Protein AF-A0A1F2SM95-F1 (afdb_monomer_lite)

Structure (mmCIF, N/CA/C/O backbone):
data_AF-A0A1F2SM95-F1
#
_entry.id   AF-A0A1F2SM95-F1
#
loop_
_atom_s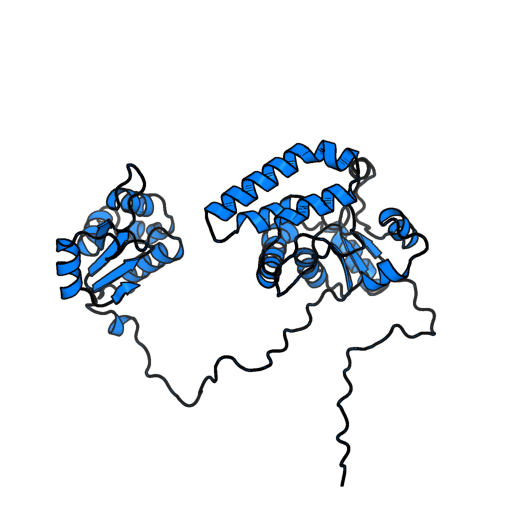ite.group_PDB
_atom_site.id
_atom_site.type_symbol
_atom_site.label_atom_id
_atom_site.label_alt_id
_atom_site.label_comp_id
_atom_site.label_asym_id
_atom_site.label_entity_id
_atom_site.label_seq_id
_atom_site.pdbx_PDB_ins_code
_atom_site.Cartn_x
_atom_site.Cartn_y
_atom_site.Cartn_z
_atom_site.occupancy
_atom_site.B_iso_or_equiv
_atom_site.auth_seq_id
_atom_site.auth_comp_id
_atom_site.auth_asym_id
_atom_site.auth_atom_id
_atom_site.pdbx_PDB_model_num
ATOM 1 N N . MET A 1 1 ? 35.601 -42.951 10.153 1.00 37.84 1 MET A N 1
ATOM 2 C CA . MET A 1 1 ? 35.165 -43.423 8.823 1.00 37.84 1 MET A CA 1
ATOM 3 C C . MET A 1 1 ? 34.212 -42.392 8.270 1.00 37.84 1 MET A C 1
ATOM 5 O O . MET A 1 1 ? 33.087 -42.266 8.729 1.00 37.84 1 MET A O 1
ATOM 9 N N . GLU A 1 2 ? 34.767 -41.581 7.388 1.00 32.62 2 GLU A N 1
ATOM 10 C CA . GLU A 1 2 ? 34.165 -40.444 6.708 1.00 32.62 2 GLU A CA 1
ATOM 11 C C . GLU A 1 2 ? 33.253 -40.989 5.600 1.00 32.62 2 GLU A C 1
ATOM 13 O O . GLU A 1 2 ? 33.729 -41.686 4.705 1.00 32.62 2 GLU A O 1
ATOM 18 N N . GLN A 1 3 ? 31.941 -40.760 5.688 1.00 31.42 3 GLN A N 1
ATOM 19 C CA . GLN A 1 3 ? 31.018 -41.059 4.593 1.00 31.42 3 GLN A CA 1
ATOM 20 C C . GLN A 1 3 ? 30.555 -39.748 3.969 1.00 31.42 3 GLN A C 1
ATOM 22 O O . GLN A 1 3 ? 29.788 -38.983 4.552 1.00 31.42 3 GLN A O 1
ATOM 27 N N . ALA A 1 4 ? 31.089 -39.508 2.774 1.00 35.31 4 ALA A N 1
ATOM 28 C CA . ALA A 1 4 ? 30.740 -38.434 1.867 1.00 35.31 4 ALA A CA 1
ATOM 29 C C . ALA A 1 4 ? 29.270 -38.564 1.433 1.00 35.31 4 ALA A C 1
ATOM 31 O O . ALA A 1 4 ? 28.905 -39.462 0.676 1.00 35.31 4 ALA A O 1
ATOM 32 N N . GLY A 1 5 ? 28.430 -37.654 1.926 1.00 30.34 5 GLY A N 1
ATOM 33 C CA . GLY A 1 5 ? 27.064 -37.449 1.456 1.00 30.34 5 GLY A CA 1
ATOM 34 C C . GLY A 1 5 ? 27.064 -36.461 0.295 1.00 30.34 5 GLY A C 1
ATOM 35 O O . GLY A 1 5 ? 27.399 -35.291 0.455 1.00 30.34 5 GLY A O 1
ATOM 36 N N . THR A 1 6 ? 26.706 -36.956 -0.881 1.00 34.00 6 THR A N 1
ATOM 37 C CA . THR A 1 6 ? 26.531 -36.220 -2.135 1.00 34.00 6 THR A CA 1
ATOM 38 C C . THR A 1 6 ? 25.534 -35.065 -1.984 1.00 34.00 6 THR A C 1
ATOM 40 O O . THR A 1 6 ? 24.349 -35.296 -1.744 1.00 34.00 6 THR A O 1
ATOM 43 N N . SER A 1 7 ? 25.997 -33.825 -2.166 1.00 30.14 7 SER A N 1
ATOM 44 C CA . SER A 1 7 ? 25.135 -32.644 -2.305 1.00 30.14 7 SER A CA 1
ATOM 45 C C . SER A 1 7 ? 24.200 -32.777 -3.518 1.00 30.14 7 SER A C 1
ATOM 47 O O . SER A 1 7 ? 24.682 -33.093 -4.609 1.00 30.14 7 SER A O 1
ATOM 49 N N . PRO A 1 8 ? 22.891 -32.491 -3.394 1.00 31.97 8 PRO A N 1
ATOM 50 C CA . PRO A 1 8 ? 21.993 -32.455 -4.541 1.00 31.97 8 PRO A CA 1
ATOM 51 C C . PRO A 1 8 ? 22.292 -31.223 -5.410 1.00 31.97 8 PRO A C 1
ATOM 53 O O . PRO A 1 8 ? 22.377 -30.097 -4.918 1.00 31.97 8 PRO A O 1
ATOM 56 N N . MET A 1 9 ? 22.474 -31.452 -6.713 1.00 29.16 9 MET A N 1
ATOM 57 C CA . MET A 1 9 ? 22.719 -30.411 -7.711 1.00 29.16 9 MET A CA 1
ATOM 58 C C . MET A 1 9 ? 21.567 -29.401 -7.762 1.00 29.16 9 MET A C 1
ATOM 60 O O . MET A 1 9 ? 20.408 -29.760 -7.945 1.00 29.16 9 MET A O 1
ATOM 64 N N . ASN A 1 10 ? 21.917 -28.125 -7.624 1.00 28.36 10 ASN A N 1
ATOM 65 C CA . ASN A 1 10 ? 21.024 -26.979 -7.725 1.00 28.36 10 ASN A CA 1
ATOM 66 C C . ASN A 1 10 ? 20.768 -26.651 -9.216 1.00 28.36 10 ASN A C 1
ATOM 68 O O . ASN A 1 10 ? 21.720 -26.268 -9.899 1.00 28.36 10 ASN A O 1
ATOM 72 N N . PRO A 1 11 ? 19.538 -26.759 -9.758 1.00 31.23 11 PRO A N 1
ATOM 73 C CA . PRO A 1 11 ? 19.280 -26.558 -11.190 1.00 31.23 11 PRO A CA 1
ATOM 74 C C . PRO A 1 11 ? 19.208 -25.080 -11.633 1.00 31.23 11 PRO A C 1
ATOM 76 O O . PRO A 1 11 ? 18.745 -24.794 -12.731 1.00 31.23 11 PRO A O 1
ATOM 79 N N . LEU A 1 12 ? 19.667 -24.121 -10.818 1.00 34.28 12 LEU A N 1
ATOM 80 C CA . LEU A 1 12 ? 19.549 -22.677 -11.099 1.00 34.28 12 LEU A CA 1
ATOM 81 C C . LEU A 1 12 ? 20.852 -21.974 -11.506 1.00 34.28 12 LEU A C 1
ATOM 83 O O . LEU A 1 12 ? 20.843 -20.769 -11.744 1.00 34.28 12 LEU A O 1
ATOM 87 N N . ASN A 1 13 ? 21.950 -22.710 -11.668 1.00 31.45 13 ASN A N 1
ATOM 88 C CA . ASN A 1 13 ? 23.170 -22.184 -12.273 1.00 31.45 13 ASN A CA 1
ATOM 89 C C . ASN A 1 13 ? 23.317 -22.735 -13.691 1.00 31.45 13 ASN A C 1
ATOM 91 O O . ASN A 1 13 ? 24.118 -23.632 -13.933 1.00 31.45 13 ASN A O 1
ATOM 95 N N . HIS A 1 14 ? 22.570 -22.171 -14.640 1.00 32.56 14 HIS A N 1
ATOM 96 C CA . HIS A 1 14 ? 23.070 -22.117 -16.009 1.00 32.56 14 HIS A CA 1
ATOM 97 C C . HIS A 1 14 ? 23.948 -20.863 -16.117 1.00 32.56 14 HIS A C 1
ATOM 99 O O . HIS A 1 14 ? 23.414 -19.763 -16.282 1.00 32.56 14 HIS A O 1
ATOM 105 N N . PRO A 1 15 ? 25.287 -20.970 -15.998 1.00 31.73 15 PRO A N 1
ATOM 106 C CA . PRO A 1 15 ? 26.145 -19.915 -16.509 1.00 31.73 15 PRO A CA 1
ATOM 107 C C . PRO A 1 15 ? 25.852 -19.779 -18.005 1.00 31.73 15 PRO A C 1
ATOM 109 O O . PRO A 1 15 ? 25.571 -20.776 -18.678 1.00 31.73 15 PRO A O 1
ATOM 112 N N . LEU A 1 16 ? 25.899 -18.553 -18.532 1.00 41.09 16 LEU A N 1
ATOM 113 C CA . LEU A 1 16 ? 25.955 -18.347 -19.979 1.00 41.09 16 LEU A CA 1
ATOM 114 C C . LEU A 1 16 ? 27.069 -19.238 -20.505 1.00 41.09 16 LEU A C 1
ATOM 116 O O . LEU A 1 16 ? 28.228 -19.046 -20.142 1.00 41.09 16 LEU A O 1
ATOM 120 N N . ALA A 1 17 ? 26.693 -20.256 -21.277 1.00 29.89 17 ALA A N 1
ATOM 121 C CA . ALA A 1 17 ? 27.640 -21.199 -21.832 1.00 29.89 17 ALA A CA 1
ATOM 122 C C . ALA A 1 17 ? 28.734 -20.405 -22.566 1.00 29.89 17 ALA A C 1
ATOM 124 O O . ALA A 1 17 ? 28.414 -19.647 -23.490 1.00 29.89 17 ALA A O 1
ATOM 125 N N . PRO A 1 18 ? 30.015 -20.541 -22.182 1.00 39.00 18 PRO A N 1
ATOM 126 C CA . PRO A 1 18 ? 31.101 -19.971 -22.946 1.00 39.00 18 PRO A CA 1
ATOM 127 C C . PRO A 1 18 ? 31.374 -20.955 -24.080 1.00 39.00 18 PRO A C 1
ATOM 129 O O . PRO A 1 18 ? 32.199 -21.847 -23.933 1.00 39.00 18 PRO A O 1
ATOM 132 N N . ASN A 1 19 ? 30.580 -20.856 -25.148 1.00 38.06 19 ASN A N 1
ATOM 133 C CA . ASN A 1 19 ? 30.828 -21.325 -26.518 1.00 38.06 19 ASN A CA 1
ATOM 134 C C . ASN A 1 19 ? 29.530 -21.808 -27.167 1.00 38.06 19 ASN A C 1
ATOM 136 O O . ASN A 1 19 ? 28.927 -22.801 -26.775 1.00 38.06 19 ASN A O 1
ATOM 140 N N . GLY A 1 20 ? 29.141 -21.085 -28.209 1.00 32.12 20 GLY A N 1
ATOM 141 C CA . GLY A 1 20 ? 27.916 -21.270 -28.972 1.00 32.12 20 GLY A CA 1
ATOM 142 C C . GLY A 1 20 ? 27.354 -19.886 -29.238 1.00 32.12 20 GLY A C 1
ATOM 143 O O . GLY A 1 20 ? 27.059 -19.163 -28.294 1.00 32.12 20 GLY A O 1
ATOM 144 N N . LYS A 1 21 ? 27.298 -19.468 -30.505 1.00 39.03 21 LYS A N 1
ATOM 145 C CA . LYS A 1 21 ? 26.821 -18.145 -30.937 1.00 39.03 21 LYS A CA 1
ATOM 146 C C . LYS A 1 21 ? 25.349 -17.952 -30.539 1.00 39.03 21 LYS A C 1
ATOM 148 O O . LYS A 1 21 ? 24.456 -18.106 -31.364 1.00 39.03 21 LYS A O 1
ATOM 153 N N . ALA A 1 22 ? 25.089 -17.644 -29.274 1.00 50.88 22 ALA A N 1
ATOM 154 C CA . ALA A 1 22 ? 23.804 -17.156 -28.822 1.00 50.88 22 ALA A CA 1
ATOM 155 C C . ALA A 1 22 ? 23.638 -15.756 -29.412 1.00 50.88 22 ALA A C 1
ATOM 157 O O . ALA A 1 22 ? 24.497 -14.891 -29.218 1.00 50.88 22 ALA A O 1
ATOM 158 N N . ASN A 1 23 ? 22.566 -15.546 -30.176 1.00 57.84 23 ASN A N 1
ATOM 159 C CA . ASN A 1 23 ? 22.230 -14.213 -30.656 1.00 57.84 23 ASN A CA 1
ATOM 160 C C . ASN A 1 23 ? 22.198 -13.242 -29.463 1.00 57.84 23 ASN A C 1
ATOM 162 O O . ASN A 1 23 ? 21.702 -13.612 -28.392 1.00 57.84 23 ASN A O 1
ATOM 166 N N . PRO A 1 24 ? 22.737 -12.021 -29.619 1.00 68.38 24 PRO A N 1
ATOM 167 C CA . PRO A 1 24 ? 22.737 -11.046 -28.542 1.00 68.38 24 PRO A CA 1
ATOM 168 C C . PRO A 1 24 ? 21.297 -10.815 -28.056 1.00 68.38 24 PRO A C 1
ATOM 170 O O . PRO A 1 24 ? 20.375 -10.781 -28.879 1.00 68.38 24 PRO A O 1
ATOM 173 N N . PRO A 1 25 ? 21.080 -10.674 -26.736 1.00 80.44 25 PRO A N 1
ATOM 174 C CA . PRO A 1 25 ? 19.743 -10.506 -26.190 1.00 80.44 25 PRO A CA 1
ATOM 175 C C . PRO A 1 25 ? 19.071 -9.270 -26.792 1.00 80.44 25 PRO A C 1
ATOM 177 O O . PRO A 1 25 ? 19.675 -8.201 -26.905 1.00 80.44 25 PRO A O 1
ATOM 180 N N . VAL A 1 26 ? 17.801 -9.416 -27.165 1.00 90.75 26 VAL A N 1
ATOM 181 C CA . VAL A 1 26 ? 16.997 -8.303 -27.670 1.00 90.75 26 VAL A CA 1
ATOM 182 C C . VAL A 1 26 ? 16.454 -7.522 -26.485 1.00 90.75 26 VAL A C 1
ATOM 184 O O . VAL A 1 26 ? 15.756 -8.068 -25.630 1.00 90.75 26 VAL A O 1
ATOM 187 N N . PHE A 1 27 ? 16.766 -6.232 -26.441 1.00 93.06 27 PHE A N 1
ATOM 188 C CA . PHE A 1 27 ? 16.294 -5.331 -25.400 1.00 93.06 27 PHE A CA 1
ATOM 189 C C . PHE A 1 27 ? 15.002 -4.647 -25.832 1.00 93.06 27 PHE A C 1
ATOM 191 O O . PHE A 1 27 ? 14.907 -4.151 -26.957 1.00 93.06 27 PHE A O 1
ATOM 198 N N . TRP A 1 28 ? 14.031 -4.563 -24.925 1.00 94.44 28 TRP A N 1
ATOM 199 C CA . TRP A 1 28 ? 12.754 -3.896 -25.162 1.00 94.44 28 TRP A CA 1
ATOM 200 C C . TRP A 1 28 ? 12.519 -2.799 -24.127 1.00 94.44 28 TRP A C 1
ATOM 202 O O . TRP A 1 28 ? 12.348 -3.073 -22.939 1.00 94.44 28 TRP A O 1
ATOM 212 N N . ARG A 1 29 ? 12.501 -1.534 -24.559 1.00 92.88 29 ARG A N 1
ATOM 213 C CA . ARG A 1 29 ? 12.273 -0.399 -23.660 1.00 92.88 29 ARG A CA 1
ATOM 214 C C . ARG A 1 29 ? 10.787 -0.264 -23.329 1.00 92.88 29 ARG A C 1
ATOM 216 O O . ARG A 1 29 ? 9.964 -0.058 -24.220 1.00 92.88 29 ARG A O 1
ATOM 223 N N . VAL A 1 30 ? 10.454 -0.302 -22.039 1.00 92.38 30 VAL A N 1
ATOM 224 C CA . VAL A 1 30 ? 9.072 -0.166 -21.544 1.00 92.38 30 VAL A CA 1
ATOM 225 C C . VAL A 1 30 ? 8.490 1.203 -21.898 1.00 92.38 30 VAL A C 1
ATOM 227 O O . VAL A 1 30 ? 7.347 1.304 -22.355 1.00 92.38 30 VAL A O 1
ATOM 230 N N 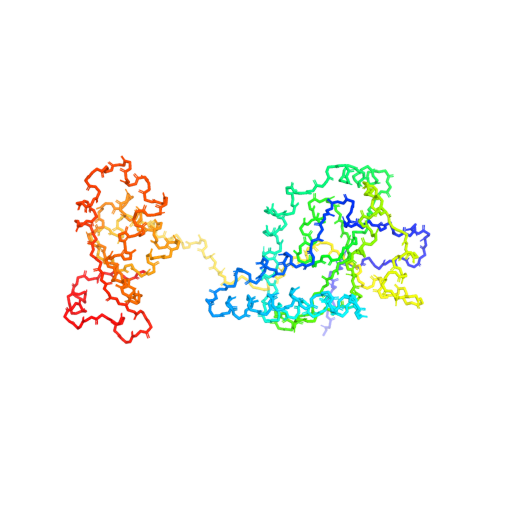. GLU A 1 31 ? 9.258 2.280 -21.711 1.00 90.12 31 GLU A N 1
ATOM 231 C CA . GLU A 1 31 ? 8.725 3.628 -21.892 1.00 90.12 31 GLU A CA 1
ATOM 232 C C . GLU A 1 31 ? 8.578 4.002 -23.360 1.00 90.12 31 GLU A C 1
ATOM 234 O O . GLU A 1 31 ? 9.533 3.981 -24.134 1.00 90.12 31 GLU A O 1
ATOM 239 N N . GLY A 1 32 ? 7.384 4.456 -23.730 1.00 84.19 32 GLY A N 1
ATOM 240 C CA . GLY A 1 32 ? 7.035 4.872 -25.085 1.00 84.19 32 GLY A CA 1
ATOM 241 C C . GLY A 1 32 ? 6.430 3.757 -25.937 1.00 84.19 32 GLY A C 1
ATOM 242 O O . GLY A 1 32 ? 5.550 4.079 -26.738 1.00 84.19 32 GLY A O 1
ATOM 243 N N . SER A 1 33 ? 6.819 2.498 -25.704 1.00 89.81 33 SER A N 1
ATOM 244 C CA . SER A 1 33 ? 6.210 1.311 -26.325 1.00 89.81 33 SER A CA 1
ATOM 245 C C . SER A 1 33 ? 5.044 0.791 -25.481 1.00 89.81 33 SER A C 1
ATOM 247 O O . SER A 1 33 ? 3.891 0.968 -25.875 1.00 89.81 33 SER A O 1
ATOM 249 N N . LEU A 1 34 ? 5.323 0.256 -24.288 1.00 89.75 34 LEU A N 1
ATOM 250 C CA . LEU A 1 34 ? 4.334 -0.410 -23.432 1.00 89.75 34 LEU A CA 1
ATOM 251 C C . LEU A 1 34 ? 3.602 0.574 -22.513 1.00 89.75 34 LEU A C 1
ATOM 253 O O . LEU A 1 34 ? 2.380 0.516 -22.379 1.00 89.75 34 LEU A O 1
ATOM 257 N N . LEU A 1 35 ? 4.339 1.509 -21.904 1.00 89.25 35 LEU A N 1
ATOM 258 C CA . LEU A 1 35 ? 3.811 2.443 -20.903 1.00 89.25 35 LEU A CA 1
ATOM 259 C C . LEU A 1 35 ? 4.395 3.852 -21.029 1.00 89.25 35 LEU A C 1
ATOM 261 O O . LEU A 1 35 ? 5.424 4.093 -21.659 1.00 89.25 35 LEU A O 1
ATOM 265 N N . HIS A 1 36 ? 3.732 4.804 -20.369 1.00 83.75 36 HIS A N 1
ATOM 266 C CA . HIS A 1 36 ? 4.264 6.143 -20.103 1.00 83.75 36 HIS A CA 1
ATOM 267 C C . HIS A 1 36 ? 4.503 6.303 -18.612 1.00 83.75 36 HIS A C 1
ATOM 269 O O . HIS A 1 36 ? 3.596 6.646 -17.853 1.00 83.75 36 HIS A O 1
ATOM 275 N N . LEU A 1 37 ? 5.737 6.036 -18.189 1.00 80.81 37 LEU A N 1
ATOM 276 C CA . LEU A 1 37 ? 6.108 6.128 -16.786 1.00 80.81 37 LEU A CA 1
ATOM 277 C C . LEU A 1 37 ? 6.450 7.569 -16.409 1.00 80.81 37 LEU A C 1
ATOM 279 O O . LEU A 1 37 ? 7.260 8.241 -17.052 1.00 80.81 37 LEU A O 1
ATOM 283 N N . SER A 1 38 ? 5.848 8.033 -15.318 1.00 76.62 38 SER A N 1
ATOM 284 C CA . SER A 1 38 ? 6.303 9.229 -14.613 1.00 76.62 38 SER A CA 1
ATOM 285 C C . SER A 1 38 ? 7.342 8.821 -13.578 1.00 76.62 38 SER A C 1
ATOM 287 O O . SER A 1 38 ? 7.112 7.872 -12.839 1.00 76.62 38 SER A O 1
ATOM 289 N N . ALA A 1 39 ? 8.444 9.566 -13.479 1.00 70.50 39 ALA A N 1
ATOM 290 C CA . ALA A 1 39 ? 9.449 9.339 -12.440 1.00 70.50 39 ALA A CA 1
ATOM 291 C C . ALA A 1 39 ? 8.892 9.576 -11.021 1.00 70.50 39 ALA A C 1
ATOM 293 O O . ALA A 1 39 ? 9.329 8.937 -10.077 1.00 70.50 39 ALA A O 1
ATOM 294 N N . VAL A 1 40 ? 7.911 10.477 -10.868 1.00 72.25 40 VAL A N 1
ATOM 295 C CA . VAL A 1 40 ? 7.420 10.925 -9.551 1.00 72.25 40 VAL A CA 1
ATOM 296 C C . VAL A 1 40 ? 6.216 10.120 -9.070 1.00 72.25 40 VAL A C 1
ATOM 298 O O . VAL A 1 40 ? 6.085 9.891 -7.877 1.00 72.25 40 VAL A O 1
ATOM 301 N N . ARG A 1 41 ? 5.331 9.671 -9.971 1.00 79.44 41 ARG A N 1
ATOM 302 C CA . ARG A 1 41 ? 4.061 9.032 -9.568 1.00 79.44 41 ARG A CA 1
ATOM 303 C C . ARG A 1 41 ? 4.237 7.739 -8.752 1.00 79.44 41 ARG A C 1
ATOM 305 O O . ARG A 1 41 ? 3.557 7.639 -7.738 1.00 79.44 41 ARG A O 1
ATOM 312 N N . PRO A 1 42 ? 5.130 6.797 -9.115 1.00 78.62 42 PRO A N 1
ATOM 313 C CA . PRO A 1 42 ? 5.362 5.605 -8.297 1.00 78.62 42 PRO A CA 1
ATOM 314 C C . PRO A 1 42 ? 5.906 5.964 -6.907 1.00 78.62 42 PRO A C 1
ATOM 316 O O . PRO A 1 42 ? 5.437 5.454 -5.898 1.00 78.62 42 PRO A O 1
ATOM 319 N N . ILE A 1 43 ? 6.830 6.927 -6.837 1.00 78.62 43 ILE A N 1
ATOM 320 C CA . ILE A 1 43 ? 7.425 7.401 -5.577 1.00 78.62 43 ILE A CA 1
ATOM 321 C C . ILE A 1 43 ? 6.382 8.101 -4.699 1.00 78.62 43 ILE A C 1
ATOM 323 O O . ILE A 1 43 ? 6.331 7.889 -3.487 1.00 78.62 43 ILE A O 1
ATOM 327 N N . ALA A 1 44 ? 5.506 8.900 -5.310 1.00 73.81 44 ALA A N 1
ATOM 328 C CA . ALA A 1 44 ? 4.364 9.498 -4.633 1.00 73.81 44 ALA A CA 1
ATOM 329 C C . ALA A 1 44 ? 3.440 8.420 -4.069 1.00 73.81 44 ALA A C 1
ATOM 331 O O . ALA A 1 44 ? 3.070 8.502 -2.908 1.00 73.81 44 ALA A O 1
ATOM 332 N N . PHE A 1 45 ? 3.122 7.386 -4.847 1.00 79.19 45 PHE A N 1
ATOM 333 C CA . PHE A 1 45 ? 2.280 6.283 -4.390 1.00 79.19 45 PHE A CA 1
ATOM 334 C C . PHE A 1 45 ? 2.895 5.554 -3.185 1.00 79.19 45 PHE A C 1
ATOM 336 O O . PHE A 1 45 ? 2.228 5.360 -2.169 1.00 79.19 45 PHE A O 1
ATOM 343 N N . PHE A 1 46 ? 4.196 5.256 -3.239 1.00 78.81 46 PHE A N 1
ATOM 344 C CA . PHE A 1 46 ? 4.911 4.612 -2.134 1.00 78.81 46 PHE A CA 1
ATOM 345 C C . PHE A 1 46 ? 4.949 5.453 -0.859 1.00 78.81 46 PHE A C 1
ATOM 347 O O . PHE A 1 46 ? 4.823 4.926 0.245 1.00 78.81 46 PHE A O 1
ATOM 354 N N . THR A 1 47 ? 5.093 6.769 -0.994 1.00 71.25 47 THR A N 1
ATOM 355 C CA . THR A 1 47 ? 5.152 7.681 0.157 1.00 71.25 47 THR A CA 1
ATOM 356 C C . THR A 1 47 ? 3.769 8.076 0.685 1.00 71.25 47 THR A C 1
ATOM 358 O O . THR A 1 47 ? 3.623 8.318 1.883 1.00 71.25 47 THR A O 1
ATOM 361 N N . TRP A 1 48 ? 2.737 8.092 -0.165 1.00 65.38 48 TRP A N 1
ATOM 362 C CA . TRP A 1 48 ? 1.357 8.431 0.201 1.00 65.38 48 TRP A CA 1
ATOM 363 C C . TRP A 1 48 ? 0.743 7.421 1.167 1.00 65.38 48 TRP A C 1
ATOM 365 O O . TRP A 1 48 ? 0.028 7.801 2.096 1.00 65.38 48 TRP A O 1
ATOM 375 N N . ASN A 1 49 ? 1.087 6.149 0.983 1.00 58.12 49 ASN A N 1
ATOM 376 C CA . ASN A 1 49 ? 0.568 5.045 1.775 1.00 58.12 49 ASN A CA 1
ATOM 377 C C . ASN A 1 49 ? 1.353 4.799 3.074 1.00 58.12 49 ASN A C 1
ATOM 379 O O . ASN A 1 49 ? 1.213 3.722 3.638 1.00 58.12 49 ASN A O 1
ATOM 383 N N . ALA A 1 50 ? 2.177 5.741 3.568 1.00 57.62 50 ALA A N 1
ATOM 384 C CA . ALA A 1 50 ? 2.935 5.593 4.824 1.00 57.62 50 ALA A CA 1
ATOM 385 C C . ALA A 1 50 ? 2.020 5.455 6.070 1.00 57.62 50 ALA A C 1
ATOM 387 O O . ALA A 1 50 ? 0.961 6.076 6.149 1.00 57.62 50 ALA A O 1
ATOM 388 N N . GLN A 1 51 ? 2.422 4.618 7.041 1.00 52.00 51 GLN A N 1
ATOM 389 C CA . GLN A 1 51 ? 1.559 4.170 8.157 1.00 52.00 51 GLN A CA 1
ATOM 390 C C . GLN A 1 51 ? 1.252 5.291 9.168 1.00 52.00 51 GLN A C 1
ATOM 392 O O . GLN A 1 51 ? 0.126 5.389 9.654 1.00 52.00 51 GLN A O 1
ATOM 397 N N . SER A 1 52 ? 2.205 6.185 9.453 1.00 54.41 52 SER A N 1
ATOM 398 C CA . SER A 1 52 ? 2.013 7.257 10.440 1.00 54.41 52 SER A CA 1
ATOM 399 C C . SER A 1 52 ? 1.659 8.607 9.791 1.00 54.41 52 SER A C 1
ATOM 401 O O . SER A 1 52 ? 2.022 8.906 8.653 1.00 54.41 52 SER A O 1
ATOM 403 N N . PHE A 1 53 ? 0.868 9.434 10.486 1.00 43.47 53 PHE A N 1
ATOM 404 C CA . PHE A 1 53 ? 0.427 10.746 9.981 1.00 43.47 53 PHE A CA 1
ATOM 405 C C . PHE A 1 53 ? 1.592 11.741 9.834 1.00 43.47 53 PHE A C 1
ATOM 407 O O . PHE A 1 53 ? 1.684 12.423 8.816 1.00 43.47 53 PHE A O 1
ATOM 414 N N . SER A 1 54 ? 2.510 11.793 10.803 1.00 47.28 54 SER A N 1
ATOM 415 C CA . SER A 1 54 ? 3.687 12.677 10.781 1.00 47.28 54 SER A CA 1
ATOM 416 C C . SER A 1 54 ? 4.672 12.311 9.668 1.00 47.28 54 SER A C 1
ATOM 418 O O . SER A 1 54 ? 5.139 13.187 8.943 1.00 47.28 54 SER A O 1
ATOM 420 N N . GLU A 1 55 ? 4.927 11.019 9.462 1.00 59.34 55 GLU A N 1
ATOM 421 C CA . GLU A 1 55 ? 5.784 10.524 8.380 1.00 59.34 55 GLU A CA 1
ATOM 422 C C . GLU A 1 55 ? 5.174 10.803 7.001 1.00 59.34 55 GLU A C 1
ATOM 424 O O . GLU A 1 55 ? 5.897 11.176 6.077 1.00 59.34 55 GLU A O 1
ATOM 429 N N . ARG A 1 56 ? 3.838 10.723 6.866 1.00 59.28 56 ARG A N 1
ATOM 430 C CA . ARG A 1 56 ? 3.130 11.152 5.648 1.00 59.28 56 ARG A CA 1
ATOM 431 C C . ARG A 1 56 ? 3.357 12.632 5.356 1.00 59.28 56 ARG A C 1
ATOM 433 O O . ARG A 1 56 ? 3.663 12.966 4.217 1.00 59.28 56 ARG A O 1
ATOM 440 N N . TRP A 1 57 ? 3.243 13.520 6.342 1.00 48.94 57 TRP A N 1
ATOM 441 C CA . TRP A 1 57 ? 3.468 14.958 6.133 1.00 48.94 57 TRP A CA 1
ATOM 442 C C . TRP A 1 57 ? 4.929 15.305 5.838 1.00 48.94 57 TRP A C 1
ATOM 444 O O . TRP A 1 57 ? 5.184 16.067 4.907 1.00 48.94 57 TRP A O 1
ATOM 454 N N . ALA A 1 58 ? 5.885 14.694 6.543 1.00 62.28 58 ALA A N 1
ATOM 455 C CA . ALA A 1 58 ? 7.310 14.891 6.280 1.00 62.28 58 ALA A CA 1
ATOM 456 C C . ALA A 1 58 ? 7.699 14.433 4.862 1.00 62.28 58 ALA A C 1
ATOM 458 O O . ALA A 1 58 ? 8.346 15.175 4.121 1.00 62.28 58 ALA A O 1
ATOM 459 N N . ARG A 1 59 ? 7.239 13.244 4.443 1.00 65.69 59 ARG A N 1
ATOM 460 C CA . ARG A 1 59 ? 7.505 12.711 3.096 1.00 65.69 59 ARG A CA 1
ATOM 461 C C . ARG A 1 59 ? 6.736 13.449 1.994 1.00 65.69 59 ARG A C 1
ATOM 463 O O . ARG A 1 59 ? 7.238 13.576 0.882 1.00 65.69 59 ARG A O 1
ATOM 470 N N . ARG A 1 60 ? 5.547 13.989 2.289 1.00 64.31 60 ARG A N 1
ATOM 471 C CA . ARG A 1 60 ? 4.812 14.890 1.378 1.00 64.31 60 ARG A CA 1
ATOM 472 C C . ARG A 1 60 ? 5.558 16.202 1.163 1.00 64.31 60 ARG A C 1
ATOM 474 O O . ARG A 1 60 ? 5.683 16.637 0.021 1.00 64.31 60 ARG A O 1
ATOM 481 N N . GLY A 1 61 ? 6.068 16.805 2.238 1.00 57.78 61 GLY A N 1
ATOM 482 C CA . GLY A 1 61 ? 6.859 18.032 2.171 1.00 57.78 61 GLY A CA 1
ATOM 483 C C . GLY A 1 61 ? 8.124 17.849 1.334 1.00 57.78 61 GLY A C 1
ATOM 484 O O . GLY A 1 61 ? 8.372 18.631 0.416 1.00 57.78 61 GLY A O 1
ATOM 485 N N . SER A 1 62 ? 8.877 16.769 1.575 1.00 65.62 62 SER A N 1
ATOM 486 C CA . SER A 1 62 ? 10.094 16.483 0.809 1.00 65.62 62 SER A CA 1
ATOM 487 C C . SER A 1 62 ? 9.808 16.206 -0.670 1.00 65.62 62 SER A C 1
ATOM 489 O O . SER A 1 62 ? 10.490 16.752 -1.535 1.00 65.62 62 SER A O 1
ATOM 491 N N . LEU A 1 63 ? 8.768 15.429 -0.996 1.00 64.88 63 LEU A N 1
ATOM 492 C CA . LEU A 1 63 ? 8.416 15.137 -2.387 1.00 64.88 63 LEU A CA 1
ATOM 493 C C . LEU A 1 63 ? 7.880 16.370 -3.133 1.00 64.88 63 LEU A C 1
ATOM 495 O O . LEU A 1 63 ? 8.182 16.555 -4.317 1.00 64.88 63 LEU A O 1
ATOM 499 N N . GLY A 1 64 ? 7.115 17.225 -2.448 1.00 60.69 64 GLY A N 1
ATOM 500 C CA . GLY A 1 64 ? 6.663 18.512 -2.976 1.00 60.69 64 GLY A CA 1
ATOM 501 C C . GLY A 1 64 ? 7.841 19.418 -3.331 1.00 60.69 64 GLY A C 1
ATOM 502 O O . GLY A 1 64 ? 7.932 19.894 -4.464 1.00 60.69 64 GLY A O 1
ATOM 503 N N . LEU A 1 65 ? 8.803 19.559 -2.414 1.00 65.31 65 LEU A N 1
ATOM 504 C CA . LEU A 1 65 ? 10.031 20.326 -2.636 1.00 65.31 65 LEU A CA 1
ATOM 505 C C . LEU A 1 65 ? 10.856 19.772 -3.809 1.00 65.31 65 LEU A C 1
ATOM 507 O O . LEU A 1 65 ? 11.266 20.520 -4.695 1.00 65.31 65 LEU A O 1
ATOM 511 N N . LEU A 1 66 ? 11.052 18.452 -3.867 1.00 70.88 66 LEU A N 1
ATOM 512 C CA . LEU A 1 66 ? 11.795 17.804 -4.953 1.00 70.88 66 LEU A CA 1
ATOM 513 C C . LEU A 1 66 ? 11.112 17.952 -6.317 1.00 70.88 66 LEU A C 1
ATOM 515 O O . LEU A 1 66 ? 11.788 18.046 -7.342 1.00 70.88 66 LEU A O 1
ATOM 519 N N . THR A 1 67 ? 9.780 18.000 -6.345 1.00 67.19 67 THR A N 1
ATOM 520 C CA . THR A 1 67 ? 9.023 18.244 -7.579 1.00 67.19 67 THR A CA 1
ATOM 521 C C . THR A 1 67 ? 9.229 19.673 -8.081 1.00 67.19 67 THR A C 1
ATOM 523 O O . THR A 1 67 ? 9.409 19.862 -9.285 1.00 67.19 67 THR A O 1
ATOM 526 N N . LEU A 1 68 ? 9.274 20.657 -7.176 1.00 70.88 68 LEU A N 1
ATOM 527 C CA . LEU A 1 68 ? 9.541 22.062 -7.505 1.00 70.88 68 LEU A CA 1
ATOM 528 C C . LEU A 1 68 ? 10.977 22.283 -7.999 1.00 70.88 68 LEU A C 1
ATOM 530 O O . LEU A 1 68 ? 11.183 22.961 -9.000 1.00 70.88 68 LEU A O 1
ATOM 534 N N . LEU A 1 69 ? 11.968 21.656 -7.356 1.00 74.81 69 LEU A N 1
ATOM 5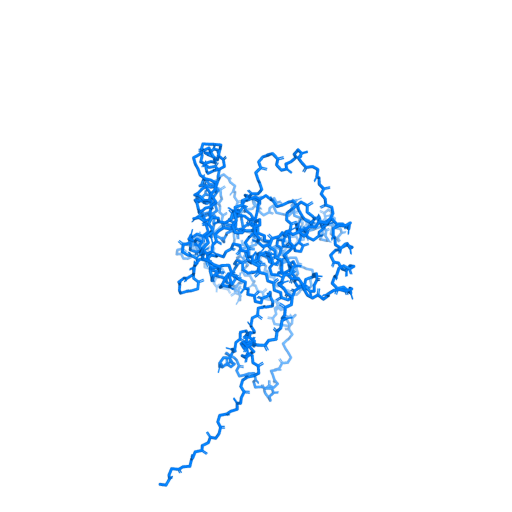35 C CA . LEU A 1 69 ? 13.386 21.778 -7.728 1.00 74.81 69 LEU A CA 1
ATOM 536 C C . LEU A 1 69 ? 13.764 20.985 -8.989 1.00 74.81 69 LEU A C 1
ATOM 538 O O . LEU A 1 69 ? 14.877 21.099 -9.507 1.00 74.81 69 LEU A O 1
ATOM 542 N N . ARG A 1 70 ? 12.845 20.174 -9.516 1.00 72.81 70 ARG A N 1
ATOM 543 C CA . ARG A 1 70 ? 13.100 19.266 -10.634 1.00 72.81 70 ARG A CA 1
ATOM 544 C C . ARG A 1 70 ? 13.664 19.939 -11.893 1.00 72.81 70 ARG A C 1
ATOM 546 O O . ARG A 1 70 ? 14.601 19.360 -12.443 1.00 72.81 70 ARG A O 1
ATOM 553 N N . PRO A 1 71 ? 13.150 21.086 -12.388 1.00 71.50 71 PRO A N 1
ATOM 554 C CA . PRO A 1 71 ? 13.680 21.712 -13.601 1.00 71.50 71 PRO A CA 1
ATOM 555 C C . PRO A 1 71 ? 15.167 22.051 -13.458 1.00 71.50 71 PRO A C 1
ATOM 557 O O . PRO A 1 71 ? 15.945 21.802 -14.374 1.00 71.50 71 PRO A O 1
ATOM 560 N N . PHE A 1 72 ? 15.567 22.510 -12.270 1.00 73.44 72 PHE A N 1
ATOM 561 C CA . PHE A 1 72 ? 16.947 22.845 -11.937 1.00 73.44 72 PHE A CA 1
ATOM 562 C C . PHE A 1 72 ? 17.840 21.597 -11.808 1.00 73.44 72 PHE A C 1
ATOM 564 O O . PHE A 1 72 ? 18.918 21.531 -12.398 1.00 73.44 72 PHE A O 1
ATOM 571 N N . LEU A 1 73 ? 17.365 20.552 -11.117 1.00 73.81 73 LEU A N 1
ATOM 572 C CA . LEU A 1 73 ? 18.104 19.287 -10.969 1.00 73.81 73 LEU A CA 1
ATOM 573 C C . LEU A 1 73 ? 18.283 18.543 -12.305 1.00 73.81 73 LEU A C 1
ATOM 575 O O . LEU A 1 73 ? 19.309 17.913 -12.551 1.00 73.81 73 LEU A O 1
ATOM 579 N N . TYR A 1 74 ? 17.282 18.599 -13.187 1.00 69.31 74 TYR A N 1
ATOM 580 C CA . TYR A 1 74 ? 17.349 17.966 -14.507 1.00 69.31 74 TYR A CA 1
ATOM 581 C C . TYR A 1 74 ? 18.207 18.753 -15.503 1.00 69.31 74 TYR A C 1
ATOM 583 O O . TYR A 1 74 ? 18.683 18.146 -16.465 1.00 69.31 74 TYR A O 1
ATOM 591 N N . ALA A 1 75 ? 18.394 20.060 -15.289 1.00 66.12 75 ALA A N 1
ATOM 592 C CA . ALA A 1 75 ? 19.300 20.889 -16.081 1.00 66.12 75 ALA A CA 1
ATOM 593 C C . ALA A 1 75 ? 20.777 20.570 -15.795 1.00 66.12 75 ALA A C 1
ATOM 595 O O . ALA A 1 75 ? 21.604 20.685 -16.692 1.00 66.12 75 ALA A O 1
ATOM 596 N N . THR A 1 76 ? 21.099 20.117 -14.579 1.00 68.81 76 THR A N 1
ATOM 597 C CA . THR A 1 76 ? 22.459 19.728 -14.178 1.00 68.81 76 THR A CA 1
ATOM 598 C C . THR A 1 76 ? 22.788 18.285 -14.563 1.00 68.81 76 THR A C 1
ATOM 600 O O . THR A 1 76 ? 23.721 18.060 -15.329 1.00 68.81 76 THR A O 1
ATOM 603 N N . ASN A 1 77 ? 22.038 17.285 -14.072 1.00 74.56 77 ASN A N 1
ATOM 604 C CA . ASN A 1 77 ? 22.250 15.877 -14.442 1.00 74.56 77 ASN A CA 1
ATOM 605 C C . ASN A 1 77 ? 21.009 15.006 -14.146 1.00 74.56 77 ASN A C 1
ATOM 607 O O . ASN A 1 77 ? 20.560 14.879 -13.006 1.00 74.56 77 ASN A O 1
ATOM 611 N N . ARG A 1 78 ? 20.467 14.331 -15.170 1.00 73.38 78 ARG A N 1
ATOM 612 C CA . ARG A 1 78 ? 19.238 13.515 -15.056 1.00 73.38 78 ARG A CA 1
ATOM 613 C C . ARG A 1 78 ? 19.395 12.273 -14.177 1.00 73.38 78 ARG A C 1
ATOM 615 O O . ARG A 1 78 ? 18.434 11.877 -13.515 1.00 73.38 78 ARG A O 1
ATOM 622 N N . VAL A 1 79 ? 20.578 11.661 -14.157 1.00 75.44 79 VAL A N 1
ATOM 623 C CA . VAL A 1 79 ? 20.878 10.509 -13.291 1.00 75.44 79 VAL A CA 1
ATOM 624 C C . VAL A 1 79 ? 20.935 10.966 -11.838 1.00 75.44 79 VAL A C 1
ATOM 626 O O . VAL A 1 79 ? 20.299 10.358 -10.977 1.00 75.44 79 VAL A O 1
ATOM 629 N N . PHE A 1 80 ? 21.598 12.095 -11.574 1.00 79.25 80 PHE A N 1
ATOM 630 C CA . PHE A 1 80 ? 21.627 12.702 -10.243 1.00 79.25 80 PHE A CA 1
ATOM 631 C C . PHE A 1 80 ? 20.217 13.039 -9.744 1.00 79.25 80 PHE A C 1
ATOM 633 O O . PHE A 1 80 ? 19.834 12.616 -8.656 1.00 79.25 80 PHE A O 1
ATOM 640 N N . ALA A 1 81 ? 19.398 13.703 -10.565 1.00 77.00 81 ALA A N 1
ATOM 641 C CA . ALA A 1 81 ? 18.019 14.030 -10.208 1.00 77.00 81 ALA A CA 1
ATOM 642 C C . ALA A 1 81 ? 17.166 12.780 -9.921 1.00 77.00 81 ALA A C 1
ATOM 644 O O . ALA A 1 81 ? 16.319 12.787 -9.026 1.00 77.00 81 ALA A O 1
ATOM 645 N N . THR A 1 82 ? 17.406 11.691 -10.659 1.00 77.38 82 THR A N 1
ATOM 646 C CA . THR A 1 82 ? 16.756 10.398 -10.412 1.00 77.38 82 THR A CA 1
ATOM 647 C C . THR A 1 82 ? 17.182 9.830 -9.061 1.00 77.38 82 THR A C 1
ATOM 649 O O . THR A 1 82 ? 16.319 9.444 -8.277 1.00 77.38 82 THR A O 1
ATOM 652 N N . ARG A 1 83 ? 18.479 9.844 -8.733 1.00 83.44 83 ARG A N 1
ATOM 653 C CA . ARG A 1 83 ? 18.985 9.399 -7.424 1.00 83.44 83 ARG A CA 1
ATOM 654 C C . ARG A 1 83 ? 18.391 10.219 -6.276 1.00 83.44 83 ARG A C 1
ATOM 656 O O . ARG A 1 83 ? 17.884 9.635 -5.325 1.00 83.44 83 ARG A O 1
ATOM 663 N N . VAL A 1 84 ? 18.370 11.549 -6.396 1.00 79.75 84 VAL A N 1
ATOM 664 C CA . VAL A 1 84 ? 17.799 12.449 -5.377 1.00 79.75 84 VAL A CA 1
ATOM 665 C C . VAL A 1 84 ? 16.330 12.124 -5.100 1.00 79.75 84 VAL A C 1
ATOM 667 O O . VAL A 1 84 ? 15.937 12.049 -3.941 1.00 79.75 84 VAL A O 1
ATOM 670 N N . LEU A 1 85 ? 15.521 11.858 -6.127 1.00 79.19 85 LEU A N 1
ATOM 671 C CA . LEU A 1 85 ? 14.108 11.522 -5.936 1.00 79.19 85 LEU A CA 1
ATOM 672 C C . LEU A 1 85 ? 13.906 10.261 -5.075 1.00 79.19 85 LEU A C 1
ATOM 674 O O . LEU A 1 85 ? 13.048 10.239 -4.192 1.00 79.19 85 LEU A O 1
ATOM 678 N N . HIS A 1 86 ? 14.725 9.233 -5.300 1.00 83.12 86 HIS A N 1
ATOM 679 C CA . HIS A 1 86 ? 14.621 7.945 -4.612 1.00 83.12 86 HIS A CA 1
ATOM 680 C C . HIS A 1 86 ? 15.086 7.986 -3.152 1.00 83.12 86 HIS A C 1
ATOM 682 O O . HIS A 1 86 ? 14.675 7.131 -2.368 1.00 83.12 86 HIS A O 1
ATOM 688 N N . THR A 1 87 ? 15.831 9.019 -2.739 1.00 84.56 87 THR A N 1
ATOM 689 C CA . THR A 1 87 ? 16.174 9.231 -1.318 1.00 84.56 87 THR A CA 1
ATOM 690 C C . THR A 1 87 ? 14.939 9.348 -0.423 1.00 84.56 87 THR A C 1
ATOM 692 O O . THR A 1 87 ? 14.996 8.982 0.749 1.00 84.56 87 THR A O 1
ATOM 695 N N . SER A 1 88 ? 13.795 9.758 -0.984 1.00 80.56 88 SER A N 1
ATOM 696 C CA . SER A 1 88 ? 12.507 9.836 -0.278 1.00 80.56 88 SER A CA 1
ATOM 697 C C . SER A 1 88 ? 11.969 8.472 0.171 1.00 80.56 88 SER A C 1
ATOM 699 O O . SER A 1 88 ? 11.088 8.413 1.025 1.00 80.56 88 SER A O 1
ATOM 701 N N . LEU A 1 89 ? 12.492 7.379 -0.395 1.00 85.94 89 LEU A N 1
ATOM 702 C CA . LEU A 1 89 ? 12.154 6.008 -0.014 1.00 85.94 89 LEU A CA 1
ATOM 703 C C . LEU A 1 89 ? 13.074 5.447 1.079 1.00 85.94 89 LEU A C 1
ATOM 705 O O . LEU A 1 89 ? 12.913 4.294 1.469 1.00 85.94 89 LEU A O 1
ATOM 709 N N . ARG A 1 90 ? 14.034 6.232 1.588 1.00 88.06 90 ARG A N 1
ATOM 710 C CA . ARG A 1 90 ? 14.907 5.800 2.684 1.00 88.06 90 ARG A CA 1
ATOM 711 C C . ARG A 1 90 ? 14.079 5.373 3.904 1.00 88.06 90 ARG A C 1
ATOM 713 O O . ARG A 1 90 ? 13.180 6.093 4.342 1.00 88.06 90 ARG A O 1
ATOM 720 N N . GLY A 1 91 ? 14.427 4.217 4.464 1.00 85.38 91 GLY A N 1
ATOM 721 C CA . GLY A 1 91 ? 13.790 3.636 5.647 1.00 85.38 91 GLY A CA 1
ATOM 722 C C . GLY A 1 91 ? 12.497 2.868 5.367 1.00 85.38 91 GLY A C 1
ATOM 723 O O . GLY A 1 91 ? 11.898 2.347 6.301 1.00 85.38 91 GLY A O 1
ATOM 724 N N . VAL A 1 92 ? 12.050 2.771 4.111 1.00 85.81 92 VAL A N 1
ATOM 725 C CA . VAL A 1 92 ? 10.917 1.909 3.743 1.00 85.81 92 VAL A CA 1
ATOM 726 C C . VAL A 1 92 ? 11.403 0.461 3.640 1.00 85.81 92 VAL A C 1
ATOM 728 O O . VAL A 1 92 ? 12.450 0.212 3.041 1.00 85.81 92 VAL A O 1
ATOM 731 N N . SER A 1 93 ? 10.662 -0.490 4.215 1.00 89.62 93 SER A N 1
ATOM 732 C CA . SER A 1 93 ? 11.001 -1.912 4.109 1.00 89.62 93 SER A CA 1
ATOM 733 C C . SER A 1 93 ? 10.828 -2.444 2.686 1.00 89.62 93 SER A C 1
ATOM 735 O O . SER A 1 93 ? 9.956 -1.991 1.939 1.00 89.62 93 SER A O 1
ATOM 737 N N . GLN A 1 94 ? 11.654 -3.424 2.324 1.00 91.25 94 GLN A N 1
ATOM 738 C CA . GLN A 1 94 ? 11.623 -4.071 1.016 1.00 91.25 94 GLN A CA 1
ATOM 739 C C . GLN A 1 94 ? 10.260 -4.711 0.731 1.00 91.25 94 GLN A C 1
ATOM 741 O O . GLN A 1 94 ? 9.645 -4.373 -0.276 1.00 91.25 94 GLN A O 1
ATOM 746 N N . ASP A 1 95 ? 9.734 -5.513 1.663 1.00 87.94 95 ASP A N 1
ATOM 74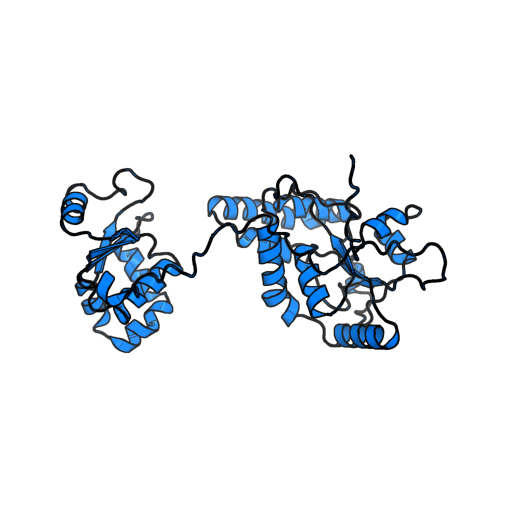7 C CA . ASP A 1 95 ? 8.431 -6.185 1.520 1.00 87.94 95 ASP A CA 1
ATOM 748 C C . ASP A 1 95 ? 7.285 -5.200 1.261 1.00 87.94 95 ASP A C 1
ATOM 750 O O . ASP A 1 95 ? 6.339 -5.476 0.525 1.00 87.94 95 ASP A O 1
ATOM 754 N N . ARG A 1 96 ? 7.376 -4.005 1.850 1.00 86.62 96 ARG A N 1
ATOM 755 C CA . ARG A 1 96 ? 6.384 -2.957 1.641 1.00 86.62 96 ARG A CA 1
ATOM 756 C C . ARG A 1 96 ? 6.489 -2.340 0.255 1.00 86.62 96 ARG A C 1
ATOM 758 O O . ARG A 1 96 ? 5.459 -2.067 -0.352 1.00 86.62 96 ARG A O 1
ATOM 765 N N . LEU A 1 97 ? 7.701 -2.067 -0.225 1.00 90.62 97 LEU A N 1
ATOM 766 C CA . LEU A 1 97 ? 7.906 -1.570 -1.589 1.00 90.62 97 LEU A CA 1
ATOM 767 C C . LEU A 1 97 ? 7.460 -2.601 -2.621 1.00 90.62 97 LEU A C 1
ATOM 769 O O . LEU A 1 97 ? 6.890 -2.220 -3.638 1.00 90.62 97 LEU A O 1
ATOM 773 N N . ASP A 1 98 ? 7.681 -3.879 -2.330 1.00 90.62 98 ASP A N 1
ATOM 774 C CA . ASP A 1 98 ? 7.217 -5.004 -3.130 1.00 90.62 98 ASP A CA 1
ATOM 775 C C . ASP A 1 98 ? 5.685 -5.036 -3.224 1.00 90.62 98 ASP A C 1
ATOM 777 O O . ASP A 1 98 ? 5.147 -4.973 -4.328 1.00 90.62 98 ASP A O 1
ATOM 781 N N . LEU A 1 99 ? 4.985 -5.035 -2.085 1.00 89.56 99 LEU A N 1
ATOM 782 C CA . LEU A 1 99 ? 3.518 -5.046 -2.046 1.00 89.56 99 LEU A CA 1
ATOM 783 C C . LEU A 1 99 ? 2.918 -3.807 -2.719 1.00 89.56 99 LEU A C 1
ATOM 785 O O . LEU A 1 99 ? 2.056 -3.912 -3.588 1.00 89.56 99 LEU A O 1
ATOM 789 N N . LEU A 1 100 ? 3.406 -2.615 -2.368 1.00 88.44 100 LEU A N 1
ATOM 790 C CA . LEU A 1 100 ? 2.917 -1.381 -2.981 1.00 88.44 100 LEU A CA 1
ATOM 791 C C . LEU A 1 100 ? 3.257 -1.320 -4.477 1.00 88.44 100 LEU A C 1
ATOM 793 O O . LEU A 1 100 ? 2.547 -0.669 -5.242 1.00 88.44 100 LEU A O 1
ATOM 797 N N . GLY A 1 101 ? 4.366 -1.931 -4.899 1.00 90.50 101 GLY A N 1
ATOM 798 C CA . GLY A 1 101 ? 4.781 -2.001 -6.297 1.00 90.50 101 GLY A CA 1
ATOM 799 C C . GLY A 1 101 ? 3.812 -2.826 -7.134 1.00 90.50 101 GLY A C 1
ATOM 800 O O . GLY A 1 101 ? 3.398 -2.378 -8.206 1.00 90.50 101 GLY A O 1
ATOM 801 N N . GLU A 1 102 ? 3.392 -3.969 -6.597 1.00 91.12 102 GLU A N 1
ATOM 802 C CA . GLU A 1 102 ? 2.368 -4.844 -7.165 1.00 91.12 102 GLU A CA 1
ATOM 803 C C . GLU A 1 102 ? 1.003 -4.149 -7.238 1.00 91.12 102 GLU A C 1
ATOM 805 O O . GLU A 1 102 ? 0.400 -4.081 -8.311 1.00 91.12 102 GLU A O 1
ATOM 810 N N . GLU A 1 103 ? 0.562 -3.507 -6.152 1.00 87.50 103 GLU A N 1
ATOM 811 C CA . GLU A 1 103 ? -0.664 -2.698 -6.151 1.00 87.50 103 GLU A CA 1
ATOM 812 C C . GLU A 1 103 ? -0.609 -1.578 -7.197 1.00 87.50 103 GLU A C 1
ATOM 814 O O . GLU A 1 103 ? -1.545 -1.379 -7.975 1.00 87.50 103 GLU A O 1
ATOM 819 N N . TYR A 1 104 ? 0.501 -0.836 -7.252 1.00 87.88 104 TYR A N 1
ATOM 820 C CA . TYR A 1 104 ? 0.665 0.241 -8.221 1.00 87.88 104 TYR A CA 1
ATOM 821 C C . TYR A 1 104 ? 0.622 -0.290 -9.655 1.00 87.88 104 TYR A C 1
ATOM 823 O O . TYR A 1 104 ? 0.026 0.343 -10.533 1.00 87.88 104 TYR A O 1
ATOM 831 N N . PHE A 1 105 ? 1.223 -1.453 -9.912 1.00 92.94 105 PHE A N 1
ATOM 832 C CA . PHE A 1 105 ? 1.106 -2.103 -11.205 1.00 92.94 105 PHE A CA 1
ATOM 833 C C . PHE A 1 105 ? -0.359 -2.420 -11.529 1.00 92.94 105 PHE A C 1
ATOM 835 O O . PHE A 1 105 ? -0.875 -1.894 -12.518 1.00 92.94 105 PHE A O 1
ATOM 842 N N . HIS A 1 106 ? -1.041 -3.197 -10.686 1.00 90.81 106 HIS A N 1
ATOM 843 C CA . HIS A 1 106 ? -2.399 -3.670 -10.951 1.00 90.81 106 HIS A CA 1
ATOM 844 C C . HIS A 1 106 ? -3.417 -2.538 -11.086 1.00 90.81 106 HIS A C 1
ATOM 846 O O . HIS A 1 106 ? -4.202 -2.529 -12.035 1.00 90.81 106 HIS A O 1
ATOM 852 N N . TYR A 1 107 ? -3.390 -1.562 -10.179 1.00 85.81 107 TYR A N 1
ATOM 853 C CA . TYR A 1 107 ? -4.410 -0.516 -10.137 1.00 85.81 107 TYR A CA 1
ATOM 854 C C . TYR A 1 107 ? -4.091 0.683 -11.033 1.00 85.81 107 TYR A C 1
ATOM 856 O O . TYR A 1 107 ? -5.008 1.360 -11.497 1.00 85.81 107 TYR A O 1
ATOM 864 N N . ILE A 1 108 ? -2.810 0.981 -11.293 1.00 85.44 108 ILE A N 1
ATOM 865 C CA . ILE A 1 108 ? -2.415 2.228 -11.972 1.00 85.44 108 ILE A CA 1
ATOM 866 C C . ILE A 1 108 ? -1.765 1.993 -13.336 1.00 85.44 108 ILE A C 1
ATOM 868 O O . ILE A 1 108 ? -1.989 2.800 -14.247 1.00 85.44 108 ILE A O 1
ATOM 872 N N . LEU A 1 109 ? -0.935 0.958 -13.498 1.00 90.44 109 LEU A N 1
ATOM 873 C CA . LEU A 1 109 ? -0.204 0.729 -14.750 1.00 90.44 109 LEU A CA 1
ATOM 874 C C . LEU A 1 109 ? -0.913 -0.230 -15.699 1.00 90.44 109 LEU A C 1
ATOM 876 O O . LEU A 1 109 ? -1.018 0.102 -16.878 1.00 90.44 109 LEU A O 1
ATOM 880 N N . LYS A 1 110 ? -1.421 -1.363 -15.210 1.00 92.25 110 LYS A N 1
ATOM 881 C CA . LYS A 1 110 ? -2.077 -2.394 -16.022 1.00 92.25 110 LYS A CA 1
ATOM 882 C C . LYS A 1 110 ? -3.231 -1.835 -16.869 1.00 92.25 110 LYS A C 1
ATOM 884 O O . LYS A 1 110 ? -3.212 -2.051 -18.080 1.00 92.25 110 LYS A O 1
ATOM 889 N N . PRO A 1 111 ? -4.138 -0.984 -16.341 1.00 91.62 111 PRO A N 1
ATOM 890 C CA . PRO A 1 111 ? -5.195 -0.372 -17.155 1.00 91.62 111 PRO A CA 1
ATOM 891 C C . PRO A 1 111 ? -4.676 0.615 -18.215 1.00 91.62 111 PRO A C 1
ATOM 893 O O . PRO A 1 111 ? -5.407 1.008 -19.118 1.00 91.62 111 PRO A O 1
ATOM 896 N N . ARG A 1 112 ? -3.423 1.071 -18.092 1.00 91.19 112 ARG A N 1
ATOM 897 C CA . ARG A 1 112 ? -2.783 2.042 -18.993 1.00 91.19 112 ARG A CA 1
ATOM 898 C C . ARG A 1 112 ? -1.828 1.390 -19.992 1.00 91.19 112 ARG A C 1
ATOM 900 O O . ARG A 1 112 ? -1.152 2.120 -20.727 1.00 91.19 112 ARG A O 1
ATOM 907 N N . LEU A 1 113 ? -1.741 0.058 -20.011 1.00 92.88 113 LEU A N 1
ATOM 908 C CA . LEU A 1 113 ? -0.919 -0.668 -20.970 1.00 92.88 113 LEU A CA 1
ATOM 909 C C . LEU A 1 113 ? -1.375 -0.386 -22.398 1.00 92.88 113 LEU A C 1
ATOM 911 O O . LEU A 1 113 ? -2.562 -0.367 -22.724 1.00 92.88 113 LEU A O 1
ATOM 915 N N . ARG A 1 114 ? -0.403 -0.143 -23.274 1.00 92.50 114 ARG A N 1
ATOM 916 C CA . ARG A 1 114 ? -0.671 0.128 -24.683 1.00 92.50 114 ARG A CA 1
ATOM 917 C C . ARG A 1 114 ? -0.841 -1.172 -25.438 1.00 92.50 114 ARG A C 1
ATOM 919 O O . ARG A 1 114 ? 0.149 -1.845 -25.708 1.00 92.50 114 ARG A O 1
ATOM 926 N N . ARG A 1 115 ? -2.072 -1.447 -25.867 1.00 92.75 115 ARG A N 1
ATOM 927 C CA . ARG A 1 115 ? -2.421 -2.660 -26.618 1.00 92.75 115 ARG A CA 1
ATOM 928 C C . ARG A 1 115 ? -1.473 -2.930 -27.793 1.00 92.75 115 ARG A C 1
ATOM 930 O O . ARG A 1 115 ? -0.843 -3.972 -27.820 1.00 92.75 115 ARG A O 1
ATOM 937 N N . GLN A 1 116 ? -1.243 -1.933 -28.653 1.00 92.31 116 GLN A N 1
ATOM 938 C CA . GLN A 1 116 ? -0.325 -2.049 -29.801 1.00 92.31 116 GLN A CA 1
ATOM 939 C C . GLN A 1 116 ? 1.121 -2.405 -29.416 1.00 92.31 116 GLN A C 1
ATOM 941 O O . GLN A 1 116 ? 1.826 -3.055 -30.180 1.00 92.31 116 GLN A O 1
ATOM 946 N N . GLY A 1 117 ? 1.605 -1.920 -28.267 1.00 92.50 117 GLY A N 1
ATOM 947 C CA . GLY A 1 117 ? 2.957 -2.228 -27.798 1.00 92.50 117 GLY A CA 1
ATOM 948 C C . GLY A 1 117 ? 3.056 -3.653 -27.260 1.00 92.50 117 GLY A C 1
ATOM 949 O O . GLY A 1 117 ? 4.038 -4.336 -27.532 1.00 92.50 117 GLY A O 1
ATOM 950 N N . VAL A 1 118 ? 2.026 -4.089 -26.529 1.00 94.38 118 VAL A N 1
ATOM 951 C CA . VAL A 1 118 ? 1.912 -5.453 -25.994 1.00 94.38 118 VAL A CA 1
ATOM 952 C C . VAL A 1 118 ? 1.785 -6.468 -27.130 1.00 94.38 118 VAL A C 1
ATOM 954 O O . VAL A 1 118 ? 2.533 -7.437 -27.141 1.00 94.38 118 VAL A O 1
ATOM 957 N N . GLU A 1 119 ? 0.926 -6.203 -28.119 1.00 94.31 119 GLU A N 1
ATOM 958 C CA . GLU A 1 119 ? 0.760 -7.038 -29.319 1.00 94.31 119 GLU A CA 1
ATOM 959 C C . GLU A 1 119 ? 2.107 -7.245 -30.026 1.00 94.31 119 GLU A C 1
ATOM 961 O O . GLU A 1 119 ? 2.541 -8.377 -30.207 1.00 94.31 119 GLU A O 1
ATOM 966 N N . LYS A 1 120 ? 2.848 -6.166 -30.315 1.00 93.94 120 LYS A N 1
ATOM 967 C CA . LYS A 1 120 ? 4.168 -6.273 -30.960 1.00 93.94 120 LYS A CA 1
ATOM 968 C C . LYS A 1 120 ? 5.210 -7.013 -30.128 1.00 93.94 120 LYS A C 1
ATOM 970 O O . LYS A 1 120 ? 6.078 -7.680 -30.689 1.00 93.94 120 LYS A O 1
ATOM 975 N N . LEU A 1 121 ? 5.175 -6.848 -28.807 1.00 94.12 121 LEU A N 1
ATOM 976 C CA . LEU A 1 121 ? 6.062 -7.577 -27.905 1.00 94.12 121 LEU A CA 1
ATOM 977 C C . LEU A 1 121 ? 5.765 -9.080 -27.972 1.00 94.12 121 LEU A C 1
ATOM 979 O O . LEU A 1 121 ? 6.687 -9.876 -28.130 1.00 94.12 121 LEU A O 1
ATOM 983 N N . GLN A 1 122 ? 4.488 -9.453 -27.904 1.00 94.19 122 GLN A N 1
ATOM 984 C CA . GLN A 1 122 ? 4.040 -10.843 -27.965 1.00 94.19 122 GLN A CA 1
ATOM 985 C C . GLN A 1 122 ? 4.323 -11.476 -29.331 1.00 94.19 122 GLN A C 1
ATOM 987 O O . GLN A 1 122 ? 4.863 -12.579 -29.386 1.00 94.19 122 GLN A O 1
ATOM 992 N N . GLU A 1 123 ? 4.052 -10.764 -30.429 1.00 93.50 123 GLU A N 1
ATOM 993 C CA . GLU A 1 123 ? 4.420 -11.175 -31.789 1.00 93.50 123 GLU A CA 1
ATOM 994 C C . GLU A 1 123 ? 5.918 -11.485 -31.872 1.00 93.50 123 GLU A C 1
ATOM 996 O O . GLU A 1 123 ? 6.315 -12.565 -32.314 1.00 93.50 123 GLU A O 1
ATOM 1001 N N . TRP A 1 124 ? 6.764 -10.575 -31.377 1.00 92.69 124 TRP A N 1
ATOM 1002 C CA . TRP A 1 124 ? 8.207 -10.784 -31.366 1.00 92.69 124 TRP A CA 1
ATOM 1003 C C . TRP A 1 124 ? 8.607 -12.005 -30.539 1.00 92.69 124 TRP A C 1
ATOM 1005 O O . TRP A 1 124 ? 9.380 -12.829 -31.025 1.00 92.69 124 TRP A O 1
ATOM 1015 N N . MET A 1 125 ? 8.073 -12.135 -29.322 1.00 93.06 125 MET A N 1
ATOM 1016 C CA . MET A 1 125 ? 8.393 -13.244 -28.424 1.00 93.06 125 MET A CA 1
ATOM 1017 C C . MET A 1 125 ? 7.959 -14.597 -28.988 1.00 93.06 125 MET A C 1
ATOM 1019 O O . MET A 1 125 ? 8.703 -15.567 -28.868 1.00 93.06 125 MET A O 1
ATOM 1023 N N . SER A 1 126 ? 6.808 -14.652 -29.663 1.00 91.06 126 SER A N 1
ATOM 1024 C CA . SER A 1 126 ? 6.317 -15.870 -30.314 1.00 91.06 126 SER A CA 1
ATOM 1025 C C . SER A 1 126 ? 7.186 -16.307 -31.500 1.00 91.06 126 SER A C 1
ATOM 1027 O O . SER A 1 126 ? 7.371 -17.501 -31.715 1.00 91.06 126 SER A O 1
ATOM 1029 N N . ALA A 1 127 ? 7.756 -15.351 -32.243 1.00 90.88 127 ALA A N 1
ATOM 1030 C CA . ALA A 1 127 ? 8.538 -15.629 -33.446 1.00 90.88 127 ALA A CA 1
ATOM 1031 C C . ALA A 1 127 ? 10.052 -15.775 -33.192 1.00 90.88 127 ALA A C 1
ATOM 1033 O O . ALA A 1 127 ? 10.726 -16.496 -33.923 1.00 90.88 127 ALA A O 1
ATOM 1034 N N . HIS A 1 128 ? 10.603 -15.089 -32.183 1.00 87.19 128 HIS A N 1
ATOM 1035 C CA . HIS A 1 128 ? 12.055 -14.957 -31.976 1.00 87.19 128 HIS A CA 1
ATOM 1036 C C . HIS A 1 128 ? 12.520 -15.299 -30.550 1.00 87.19 128 HIS A C 1
ATOM 1038 O O . HIS A 1 128 ? 13.725 -15.315 -30.295 1.00 87.19 128 HIS A O 1
ATOM 1044 N N . GLY A 1 129 ? 11.597 -15.569 -29.621 1.00 86.56 129 GLY A N 1
ATOM 1045 C CA . GLY A 1 129 ? 11.900 -15.948 -28.241 1.00 86.56 129 GLY A CA 1
ATOM 1046 C C . GLY A 1 129 ? 12.049 -14.779 -27.257 1.00 86.56 129 GLY A C 1
ATOM 1047 O O . GLY A 1 129 ? 11.601 -13.657 -27.493 1.00 86.56 129 GLY A O 1
ATOM 1048 N N . GLN A 1 130 ? 12.661 -15.067 -26.105 1.00 90.50 130 GLN A N 1
ATOM 1049 C CA . GLN A 1 130 ? 12.696 -14.179 -24.936 1.00 90.50 130 GLN A CA 1
ATOM 1050 C C . GLN A 1 130 ? 13.396 -12.833 -25.190 1.00 90.50 130 GLN A C 1
ATOM 1052 O O . GLN A 1 130 ? 14.454 -12.758 -25.821 1.00 90.50 130 GLN A O 1
ATOM 1057 N N . VAL A 1 131 ? 12.848 -11.772 -24.592 1.00 93.88 131 VAL A N 1
ATOM 1058 C CA . VAL A 1 131 ? 13.441 -10.426 -24.577 1.00 93.88 131 VAL A CA 1
ATOM 1059 C C . VAL A 1 131 ? 13.947 -10.055 -23.185 1.00 93.88 131 VAL A C 1
ATOM 1061 O O . VAL A 1 131 ? 13.617 -10.694 -22.189 1.00 93.88 131 VAL A O 1
ATOM 1064 N N . VAL A 1 132 ? 14.741 -8.988 -23.106 1.00 95.50 132 VAL A N 1
ATOM 1065 C CA . VAL A 1 132 ? 15.083 -8.326 -21.843 1.00 95.50 132 VAL A CA 1
ATOM 1066 C C . VAL A 1 132 ? 14.318 -7.010 -21.763 1.00 95.50 132 VAL A C 1
ATOM 1068 O O . VAL A 1 132 ? 14.561 -6.099 -22.561 1.00 95.50 132 VAL A O 1
ATOM 1071 N N . LEU A 1 133 ? 13.406 -6.886 -20.799 1.00 95.69 133 LEU A N 1
ATOM 1072 C CA . LEU A 1 133 ? 12.708 -5.621 -20.558 1.00 95.69 133 LEU A CA 1
ATOM 1073 C C . LEU A 1 133 ? 13.653 -4.605 -19.921 1.00 95.69 133 LEU A C 1
ATOM 1075 O O . LEU A 1 133 ? 14.313 -4.901 -18.933 1.00 95.69 133 LEU A O 1
ATOM 1079 N N . VAL A 1 134 ? 13.694 -3.387 -20.457 1.00 94.62 134 VAL A N 1
ATOM 1080 C CA . VAL A 1 134 ? 14.509 -2.288 -19.925 1.00 94.62 134 VAL A CA 1
ATOM 1081 C C . VAL A 1 134 ? 13.605 -1.134 -19.521 1.00 94.62 134 VAL A C 1
ATOM 1083 O O . VAL A 1 134 ? 12.801 -0.663 -20.331 1.00 94.62 134 VAL A O 1
ATOM 1086 N N . SER A 1 135 ? 13.733 -0.650 -18.284 1.00 93.50 135 SER A N 1
ATOM 1087 C CA . SER A 1 135 ? 12.871 0.420 -17.778 1.00 93.50 135 SER A CA 1
ATOM 1088 C C . SER A 1 135 ? 13.569 1.398 -16.838 1.00 93.50 135 SER A C 1
ATOM 1090 O O . SER A 1 135 ? 14.392 1.032 -16.009 1.00 93.50 135 SER A O 1
ATOM 1092 N N . GLN A 1 136 ? 13.158 2.664 -16.922 1.00 91.44 136 GLN A N 1
ATOM 1093 C CA . GLN A 1 136 ? 13.497 3.712 -15.953 1.00 91.44 136 GLN A CA 1
ATOM 1094 C C . GLN A 1 136 ? 12.701 3.580 -14.632 1.00 91.44 136 GLN A C 1
ATOM 1096 O O . GLN A 1 136 ? 12.925 4.341 -13.689 1.00 91.44 136 GLN A O 1
ATOM 1101 N N . GLY A 1 137 ? 11.697 2.699 -14.588 1.00 91.62 137 GLY A N 1
ATOM 1102 C CA . GLY A 1 137 ? 10.884 2.424 -13.410 1.00 91.62 137 GLY A CA 1
ATOM 1103 C C . GLY A 1 137 ? 11.655 1.664 -12.334 1.00 91.62 137 GLY A C 1
ATOM 1104 O O . GLY A 1 137 ? 12.728 1.118 -12.587 1.00 91.62 137 GLY A O 1
ATOM 1105 N N . LEU A 1 138 ? 11.092 1.637 -11.125 1.00 93.19 138 LEU A N 1
ATOM 1106 C CA . LEU A 1 138 ? 11.623 0.823 -10.038 1.00 93.19 138 LEU A CA 1
ATOM 1107 C C . LEU A 1 138 ? 11.344 -0.656 -10.280 1.00 93.19 138 LEU A C 1
ATOM 1109 O O . LEU A 1 138 ? 10.244 -1.020 -10.694 1.00 93.19 138 LEU A O 1
ATOM 1113 N N . ASP A 1 139 ? 12.320 -1.484 -9.933 1.00 94.25 139 ASP A N 1
ATOM 1114 C CA . ASP A 1 139 ? 12.261 -2.942 -10.020 1.00 94.25 139 ASP A CA 1
ATOM 1115 C C . ASP A 1 139 ? 10.976 -3.524 -9.404 1.00 94.25 139 ASP A C 1
ATOM 1117 O O . ASP A 1 139 ? 10.262 -4.277 -10.059 1.00 94.25 139 ASP A O 1
ATOM 1121 N N . HIS A 1 140 ? 10.590 -3.055 -8.212 1.00 93.31 140 HIS A N 1
ATOM 1122 C CA . HIS A 1 140 ? 9.364 -3.471 -7.509 1.00 93.31 140 HIS A CA 1
ATOM 1123 C C . HIS A 1 140 ? 8.066 -3.277 -8.311 1.00 93.31 140 HIS A C 1
ATOM 1125 O O . HIS A 1 140 ? 7.074 -3.944 -8.054 1.00 93.31 140 HIS A O 1
ATOM 1131 N N . VAL A 1 141 ? 8.058 -2.358 -9.280 1.00 93.56 141 VAL A N 1
ATOM 1132 C CA . VAL A 1 141 ? 6.914 -2.115 -10.172 1.00 93.56 141 VAL A CA 1
ATOM 1133 C C . VAL A 1 141 ? 7.080 -2.857 -11.499 1.00 93.56 141 VAL A C 1
ATOM 1135 O O . VAL A 1 141 ? 6.099 -3.250 -12.127 1.00 93.56 141 VAL A O 1
ATOM 1138 N N . MET A 1 142 ? 8.322 -3.019 -11.958 1.00 95.56 142 MET A N 1
ATOM 1139 C CA . MET A 1 142 ? 8.632 -3.635 -13.249 1.00 95.56 142 MET A CA 1
ATOM 1140 C C . MET A 1 142 ? 8.583 -5.159 -13.211 1.00 95.56 142 MET A C 1
ATOM 1142 O O . MET A 1 142 ? 8.289 -5.756 -14.240 1.00 95.56 142 MET A O 1
ATOM 1146 N N . ARG A 1 143 ? 8.803 -5.783 -12.050 1.00 94.56 143 ARG A N 1
ATOM 1147 C CA . ARG A 1 143 ? 8.632 -7.230 -11.867 1.00 94.56 143 ARG A CA 1
ATOM 1148 C C . ARG A 1 143 ? 7.195 -7.693 -12.149 1.00 94.56 143 ARG A C 1
ATOM 1150 O O . ARG A 1 143 ? 7.050 -8.487 -13.074 1.00 94.56 143 ARG A O 1
ATOM 1157 N N . PRO A 1 144 ? 6.144 -7.155 -11.486 1.00 94.75 144 PRO A N 1
ATOM 1158 C CA . PRO A 1 144 ? 4.757 -7.509 -11.810 1.00 94.75 144 PRO A CA 1
ATOM 1159 C C . PRO A 1 144 ? 4.398 -7.271 -13.281 1.00 94.75 144 PRO A C 1
ATOM 1161 O O . PRO A 1 144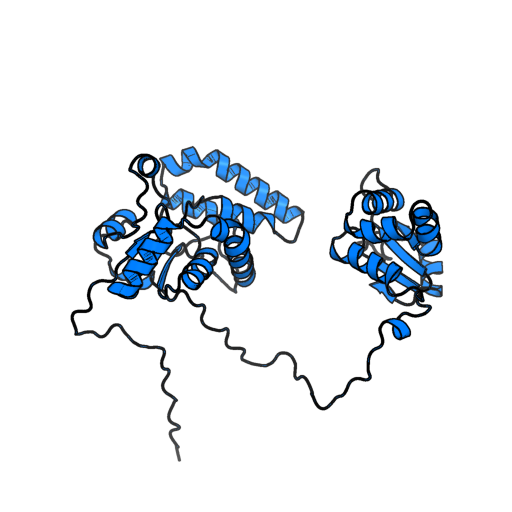 ? 3.693 -8.065 -13.892 1.00 94.75 144 PRO A O 1
ATOM 1164 N N . LEU A 1 145 ? 4.921 -6.191 -13.876 1.00 95.44 145 LEU A N 1
ATOM 1165 C CA . LEU A 1 145 ? 4.729 -5.907 -15.298 1.00 95.44 145 LEU A CA 1
ATOM 1166 C C . LEU A 1 145 ? 5.365 -6.978 -16.193 1.00 95.44 145 LEU A C 1
ATOM 1168 O O . LEU A 1 145 ? 4.754 -7.396 -17.169 1.00 95.44 145 LEU A O 1
ATOM 1172 N N . ALA A 1 146 ? 6.604 -7.373 -15.910 1.00 95.75 146 ALA A N 1
ATOM 1173 C CA . ALA A 1 146 ? 7.304 -8.388 -16.685 1.00 95.75 146 ALA A CA 1
ATOM 1174 C C . ALA A 1 146 ? 6.610 -9.751 -16.569 1.00 95.75 146 ALA A C 1
ATOM 1176 O O . ALA A 1 146 ? 6.451 -10.431 -17.579 1.00 95.75 146 ALA A O 1
ATOM 1177 N N . GLU A 1 147 ? 6.132 -10.098 -15.374 1.00 93.88 147 GLU A N 1
ATOM 1178 C CA . GLU A 1 147 ? 5.364 -11.316 -15.112 1.00 93.88 147 GLU A CA 1
ATOM 1179 C C . GLU A 1 147 ? 4.034 -11.341 -15.882 1.00 93.88 147 GLU A C 1
ATOM 1181 O O . GLU A 1 147 ? 3.764 -12.305 -16.594 1.00 93.88 147 GLU A O 1
ATOM 1186 N N . ASP A 1 148 ? 3.259 -10.250 -15.850 1.00 94.31 148 ASP A N 1
ATOM 1187 C CA . ASP A 1 148 ? 2.001 -10.116 -16.609 1.00 94.31 148 ASP A CA 1
ATOM 1188 C C . ASP A 1 148 ? 2.207 -10.222 -18.132 1.00 94.31 148 ASP A C 1
ATOM 1190 O O . ASP A 1 148 ? 1.316 -10.654 -18.860 1.00 94.31 148 ASP A O 1
ATOM 1194 N N . LEU A 1 149 ? 3.396 -9.851 -18.620 1.00 94.50 149 LEU A N 1
ATOM 1195 C CA . LEU A 1 149 ? 3.776 -9.928 -20.033 1.00 94.50 149 LEU A CA 1
ATOM 1196 C C . LEU A 1 149 ? 4.504 -11.231 -20.410 1.00 94.50 149 LEU A C 1
ATOM 1198 O O . LEU A 1 149 ? 4.836 -11.410 -21.582 1.00 94.50 149 LEU A O 1
ATOM 1202 N N . GLY A 1 150 ? 4.774 -12.124 -19.452 1.00 93.25 150 GLY A N 1
ATOM 1203 C CA . GLY A 1 150 ? 5.508 -13.373 -19.678 1.00 93.25 150 GLY A CA 1
ATOM 1204 C C . GLY A 1 150 ? 6.999 -13.195 -19.994 1.00 93.25 150 GLY A C 1
ATOM 1205 O O . GLY A 1 150 ? 7.609 -14.075 -20.602 1.00 93.25 150 GLY A O 1
ATOM 1206 N N . VAL A 1 151 ? 7.598 -12.059 -19.621 1.00 94.75 151 VAL A N 1
ATOM 1207 C CA . VAL A 1 151 ? 9.025 -11.787 -19.834 1.00 94.75 151 VAL A CA 1
ATOM 1208 C C . VAL A 1 151 ? 9.850 -12.253 -18.638 1.00 94.75 151 VAL A C 1
ATOM 1210 O O . VAL A 1 151 ? 9.649 -11.812 -17.510 1.00 94.75 151 VAL A O 1
ATOM 1213 N N . GLU A 1 152 ? 10.859 -13.081 -18.899 1.00 92.69 152 GLU A N 1
ATOM 1214 C CA . GLU A 1 152 ? 11.659 -13.720 -17.846 1.00 92.69 152 GLU A CA 1
ATOM 1215 C C . GLU A 1 152 ? 12.788 -12.848 -17.285 1.00 92.69 152 GLU A C 1
ATOM 1217 O O . GLU A 1 152 ? 13.248 -13.078 -16.166 1.00 92.69 152 GLU A O 1
ATOM 1222 N N . ARG A 1 153 ? 13.282 -11.867 -18.051 1.00 94.88 153 ARG A N 1
ATOM 1223 C CA . ARG A 1 153 ? 14.466 -11.069 -17.693 1.00 94.88 153 ARG A CA 1
ATOM 1224 C C . ARG A 1 153 ? 14.204 -9.579 -17.813 1.00 94.88 153 ARG A C 1
ATOM 1226 O O . ARG A 1 153 ? 13.623 -9.114 -18.793 1.00 94.88 153 ARG A O 1
ATOM 1233 N N . LEU A 1 154 ? 14.711 -8.815 -16.850 1.00 95.25 154 LEU A N 1
ATOM 1234 C CA . LEU A 1 154 ? 14.571 -7.364 -16.841 1.00 95.25 154 LEU A CA 1
ATOM 1235 C C . LEU A 1 154 ? 15.848 -6.652 -16.380 1.00 95.25 154 LEU A C 1
ATOM 1237 O O . LEU A 1 154 ? 16.670 -7.201 -15.650 1.00 95.25 154 LEU A O 1
ATOM 1241 N N . ALA A 1 155 ? 15.978 -5.397 -16.796 1.00 94.94 155 ALA A N 1
ATOM 1242 C CA . ALA A 1 155 ? 16.903 -4.403 -16.277 1.00 94.94 155 ALA A CA 1
ATOM 1243 C C . ALA A 1 155 ? 16.097 -3.140 -15.925 1.00 94.94 155 ALA A C 1
ATOM 1245 O O . ALA A 1 155 ? 15.571 -2.450 -16.801 1.00 94.94 155 ALA A O 1
ATOM 1246 N N . ALA A 1 156 ? 15.975 -2.848 -14.634 1.00 94.81 156 ALA A N 1
ATOM 1247 C CA . ALA A 1 156 ? 15.227 -1.712 -14.101 1.00 94.81 156 ALA A CA 1
ATOM 1248 C C . ALA A 1 156 ? 16.032 -1.009 -13.000 1.00 94.81 156 ALA A C 1
ATOM 1250 O O . ALA A 1 156 ? 17.035 -1.539 -12.521 1.00 94.81 156 ALA A O 1
ATOM 1251 N N . ASN A 1 157 ? 15.588 0.176 -12.574 1.00 94.12 157 ASN A N 1
ATOM 1252 C CA . ASN A 1 157 ? 16.222 0.874 -11.459 1.00 94.12 157 ASN A CA 1
ATOM 1253 C C . ASN A 1 157 ? 15.993 0.103 -10.154 1.00 94.12 157 ASN A C 1
ATOM 1255 O O . ASN A 1 157 ? 14.854 -0.174 -9.777 1.00 94.12 157 ASN A O 1
ATOM 1259 N N . ARG A 1 158 ? 17.075 -0.214 -9.440 1.00 94.06 158 ARG A N 1
ATOM 1260 C CA . ARG A 1 158 ? 17.039 -1.000 -8.199 1.00 94.06 158 ARG A CA 1
ATOM 1261 C C . ARG A 1 158 ? 17.488 -0.160 -7.018 1.00 94.06 158 ARG A C 1
ATOM 1263 O O . ARG A 1 158 ? 18.455 0.587 -7.132 1.00 94.06 158 ARG A O 1
ATOM 1270 N N . LEU A 1 159 ? 16.801 -0.295 -5.890 1.00 94.00 159 LEU A N 1
ATOM 1271 C CA . LEU A 1 159 ? 17.211 0.324 -4.632 1.00 94.00 159 LEU A CA 1
ATOM 1272 C C . LEU A 1 159 ? 18.274 -0.533 -3.937 1.00 94.00 159 LEU A C 1
ATOM 1274 O O . LEU A 1 159 ? 18.254 -1.760 -4.022 1.00 94.00 159 LEU A O 1
ATOM 1278 N N . GLU A 1 160 ? 19.194 0.126 -3.241 1.00 94.81 160 GLU A N 1
ATOM 1279 C CA . GLU A 1 160 ? 20.085 -0.522 -2.281 1.00 94.81 160 GLU A CA 1
ATOM 1280 C C . GLU A 1 160 ? 19.325 -0.744 -0.961 1.00 94.81 160 GLU A C 1
ATOM 1282 O O . GLU A 1 160 ? 18.649 0.162 -0.456 1.00 94.81 160 GLU A O 1
ATOM 1287 N N . PHE A 1 161 ? 19.470 -1.940 -0.390 1.00 93.50 161 PHE A N 1
ATOM 1288 C CA . PHE A 1 161 ? 18.858 -2.342 0.876 1.00 93.50 161 PHE A CA 1
ATOM 1289 C C . PHE A 1 161 ? 19.924 -2.737 1.898 1.00 93.50 161 PHE A C 1
ATOM 1291 O O . PHE A 1 161 ? 20.937 -3.340 1.545 1.00 93.50 161 PHE A O 1
ATOM 1298 N N . ARG A 1 162 ? 19.681 -2.409 3.169 1.00 91.62 162 ARG A N 1
ATOM 1299 C CA . ARG A 1 162 ? 20.448 -2.885 4.331 1.00 91.62 162 ARG A CA 1
ATOM 1300 C C . ARG A 1 162 ? 19.462 -3.294 5.412 1.00 91.62 162 ARG A C 1
ATOM 1302 O O . ARG A 1 162 ? 18.538 -2.536 5.691 1.00 91.62 162 ARG A O 1
ATOM 1309 N N . ASP A 1 163 ? 19.616 -4.502 5.944 1.00 90.12 163 ASP A N 1
ATOM 1310 C CA . ASP A 1 163 ? 18.712 -5.080 6.950 1.00 90.12 163 ASP A CA 1
ATOM 1311 C C . ASP A 1 163 ? 17.226 -5.019 6.540 1.00 90.12 163 ASP A C 1
ATOM 1313 O O . ASP A 1 163 ? 16.342 -4.707 7.333 1.00 90.12 163 ASP A O 1
ATOM 1317 N N . GLY A 1 164 ? 16.946 -5.251 5.252 1.00 88.38 164 GLY A N 1
ATOM 1318 C CA . GLY A 1 164 ? 15.591 -5.199 4.688 1.00 88.38 164 GLY A CA 1
ATOM 1319 C C . GLY A 1 164 ? 15.003 -3.791 4.530 1.00 88.38 164 GLY A C 1
ATOM 1320 O O . GLY A 1 164 ? 13.858 -3.659 4.097 1.00 88.38 164 GLY A O 1
ATOM 1321 N N . LEU A 1 165 ? 15.758 -2.730 4.834 1.00 91.25 165 LEU A N 1
ATOM 1322 C CA . LEU A 1 165 ? 15.334 -1.335 4.706 1.00 91.25 165 LEU A CA 1
ATOM 1323 C C . LEU A 1 165 ? 16.056 -0.638 3.549 1.00 91.25 165 LEU A C 1
ATOM 1325 O O . LEU A 1 165 ? 17.268 -0.771 3.369 1.00 91.25 165 LEU A O 1
ATOM 1329 N N . ALA A 1 166 ? 15.317 0.149 2.768 1.00 93.00 166 ALA A N 1
ATOM 1330 C CA . ALA A 1 166 ? 15.884 0.918 1.668 1.00 93.00 166 ALA A CA 1
ATOM 1331 C C . ALA A 1 166 ? 16.839 2.001 2.197 1.00 93.00 166 ALA A C 1
ATOM 1333 O O . ALA A 1 166 ? 16.468 2.830 3.035 1.00 93.00 166 ALA A O 1
ATOM 1334 N N . THR A 1 167 ? 18.058 2.067 1.659 1.00 92.44 167 THR A N 1
ATOM 1335 C CA . THR A 1 167 ? 19.039 3.103 2.039 1.00 92.44 167 THR A CA 1
ATOM 1336 C C . THR A 1 167 ? 18.717 4.465 1.416 1.00 92.44 167 THR A C 1
ATOM 1338 O O . THR A 1 167 ? 19.261 5.492 1.842 1.00 92.44 167 THR A O 1
ATOM 1341 N N . GLY A 1 168 ? 17.832 4.476 0.411 1.00 86.62 168 GLY A N 1
ATOM 1342 C CA . GLY A 1 168 ? 17.508 5.623 -0.439 1.00 86.62 168 GLY A CA 1
ATOM 1343 C C . GLY A 1 168 ? 18.460 5.805 -1.626 1.00 86.62 168 GLY A C 1
ATOM 1344 O O . GLY A 1 168 ? 18.295 6.754 -2.391 1.00 86.62 168 GLY A O 1
ATOM 1345 N N . ARG A 1 169 ? 19.459 4.927 -1.787 1.00 91.12 169 ARG A N 1
ATOM 1346 C CA . ARG A 1 169 ? 20.372 4.916 -2.939 1.00 91.12 169 ARG A CA 1
ATOM 1347 C C . ARG A 1 169 ? 19.878 3.940 -4.002 1.00 91.12 169 ARG A C 1
ATOM 1349 O O . ARG A 1 169 ? 19.202 2.964 -3.687 1.00 91.12 169 ARG A O 1
ATOM 1356 N N . LEU A 1 170 ? 20.229 4.214 -5.255 1.00 92.19 170 LEU A N 1
ATOM 1357 C CA . LEU A 1 170 ? 20.030 3.285 -6.364 1.00 92.19 170 LEU A CA 1
ATOM 1358 C C . LEU A 1 170 ? 21.326 2.519 -6.634 1.00 92.19 170 LEU A C 1
ATOM 1360 O O . LEU A 1 170 ? 22.407 3.099 -6.524 1.00 92.19 170 LEU A O 1
ATOM 1364 N N . LEU A 1 171 ? 21.197 1.248 -7.003 1.00 92.12 171 LEU A N 1
ATOM 1365 C CA . LEU A 1 171 ? 22.285 0.449 -7.554 1.00 92.12 171 LEU A CA 1
ATOM 1366 C C . LEU A 1 171 ? 22.571 0.887 -8.994 1.00 92.12 171 LEU A C 1
ATOM 1368 O O . LEU A 1 171 ? 21.662 1.308 -9.715 1.00 92.12 171 LEU A O 1
ATOM 1372 N N . ASP A 1 172 ? 23.830 0.773 -9.403 1.00 88.50 172 ASP A N 1
ATOM 1373 C CA . ASP A 1 172 ? 24.239 1.039 -10.778 1.00 88.50 172 ASP A CA 1
ATOM 1374 C C . ASP A 1 172 ? 24.031 -0.192 -11.680 1.00 88.50 172 ASP A C 1
ATOM 1376 O O . ASP A 1 172 ? 24.126 -1.327 -11.205 1.00 88.50 172 ASP A O 1
ATOM 1380 N N . PRO A 1 173 ? 23.748 0.014 -12.979 1.00 90.19 173 PRO A N 1
ATOM 1381 C CA . PRO A 1 173 ? 23.544 1.296 -13.648 1.00 90.19 173 PRO A CA 1
ATOM 1382 C C . PRO A 1 173 ? 22.132 1.857 -13.404 1.00 90.19 173 PRO A C 1
ATOM 1384 O O . PRO A 1 173 ? 21.139 1.131 -13.419 1.00 90.19 173 PRO A O 1
ATOM 1387 N N . VAL A 1 174 ? 22.030 3.180 -13.256 1.00 88.38 174 VAL A N 1
ATOM 1388 C CA . VAL A 1 174 ? 20.734 3.872 -13.195 1.00 88.38 174 VAL A CA 1
ATOM 1389 C C . VAL A 1 174 ? 20.238 4.164 -14.608 1.00 88.38 174 VAL A C 1
ATOM 1391 O O . VAL A 1 174 ? 20.856 4.931 -15.343 1.00 88.38 174 VAL A O 1
ATOM 1394 N N . ILE A 1 175 ? 19.082 3.611 -14.967 1.00 88.81 175 ILE A N 1
ATOM 1395 C CA . ILE A 1 175 ? 18.398 3.860 -16.236 1.00 88.81 175 ILE A CA 1
ATOM 1396 C C . ILE A 1 175 ? 17.686 5.220 -16.147 1.00 88.81 175 ILE A C 1
ATOM 1398 O O . ILE A 1 175 ? 16.714 5.365 -15.391 1.00 88.81 175 ILE A O 1
ATOM 1402 N N . PRO A 1 176 ? 18.143 6.244 -16.893 1.00 81.62 176 PRO A N 1
ATOM 1403 C CA . PRO A 1 176 ? 17.589 7.581 -16.785 1.00 81.62 176 PRO A CA 1
ATOM 1404 C C . PRO A 1 176 ? 16.230 7.680 -17.486 1.00 81.62 176 PRO A C 1
ATOM 1406 O O . PRO A 1 176 ? 15.927 6.929 -18.425 1.00 81.62 176 PRO A O 1
ATOM 1409 N N . PRO A 1 177 ? 15.400 8.657 -17.087 1.00 80.69 177 PRO A N 1
ATOM 1410 C CA . PRO A 1 177 ? 14.132 8.864 -17.742 1.00 80.69 177 PRO A CA 1
ATOM 1411 C C . PRO A 1 177 ? 14.288 9.353 -19.187 1.00 80.69 177 PRO A C 1
ATOM 1413 O O . PRO A 1 177 ? 15.215 10.111 -19.488 1.00 80.69 177 PRO A O 1
ATOM 1416 N N . ARG A 1 178 ? 13.348 8.990 -20.076 1.00 76.12 178 ARG A N 1
ATOM 1417 C CA . ARG A 1 178 ? 13.339 9.484 -21.470 1.00 76.12 178 ARG A CA 1
ATOM 1418 C C . ARG A 1 178 ? 13.434 11.016 -21.504 1.00 76.12 178 ARG A C 1
ATOM 1420 O O . ARG A 1 178 ? 12.682 11.714 -20.823 1.00 76.12 178 ARG A O 1
ATOM 1427 N N . GLY A 1 179 ? 14.356 11.535 -22.318 1.00 66.94 179 GLY A N 1
ATOM 1428 C CA . GLY A 1 179 ? 14.561 12.975 -22.481 1.00 66.94 179 GLY A CA 1
ATOM 1429 C C . GLY A 1 179 ? 13.345 13.708 -23.051 1.00 66.94 179 GLY A C 1
ATOM 1430 O O . GLY A 1 179 ? 12.494 13.106 -23.702 1.00 66.94 179 GLY A O 1
ATOM 1431 N N . ALA A 1 180 ? 13.278 15.028 -22.852 1.00 58.97 180 ALA A N 1
ATOM 1432 C CA . ALA A 1 180 ? 12.150 15.852 -23.303 1.00 58.97 180 ALA A CA 1
ATOM 1433 C C . ALA A 1 180 ? 11.884 15.745 -24.822 1.00 58.97 180 ALA A C 1
ATOM 1435 O O . ALA A 1 180 ? 10.728 15.661 -25.232 1.00 58.97 180 ALA A O 1
ATOM 1436 N N . LEU A 1 181 ? 12.942 15.633 -25.636 1.00 54.56 181 LEU A N 1
ATOM 1437 C CA . LEU A 1 181 ? 12.868 15.452 -27.095 1.00 54.56 181 LEU A CA 1
ATOM 1438 C C . LEU A 1 181 ? 12.268 14.097 -27.519 1.00 54.56 181 LEU A C 1
ATOM 1440 O O . LEU A 1 181 ? 11.734 13.974 -28.618 1.00 54.56 181 LEU A O 1
ATOM 1444 N N . ALA A 1 182 ? 12.257 13.088 -26.642 1.00 58.69 182 ALA A N 1
ATOM 1445 C CA . ALA A 1 182 ? 11.619 11.799 -26.921 1.00 58.69 182 ALA A CA 1
ATOM 1446 C C . ALA A 1 182 ? 10.080 11.869 -26.920 1.00 58.69 182 ALA A C 1
ATOM 1448 O O . ALA A 1 182 ? 9.428 10.894 -27.282 1.00 58.69 182 ALA A O 1
ATOM 1449 N N . ARG A 1 183 ? 9.488 13.001 -26.506 1.00 55.28 183 ARG A N 1
ATOM 1450 C CA . ARG A 1 183 ? 8.053 13.275 -26.691 1.00 55.28 183 ARG A CA 1
ATOM 1451 C C . ARG A 1 183 ? 7.723 13.730 -28.116 1.00 55.28 183 ARG A C 1
ATOM 1453 O O . ARG A 1 183 ? 6.575 13.575 -28.519 1.00 55.28 183 ARG A O 1
ATOM 1460 N N . LEU A 1 184 ? 8.712 14.271 -28.833 1.00 47.34 184 LEU A N 1
ATOM 1461 C CA . LEU A 1 184 ? 8.593 14.805 -30.195 1.00 47.34 184 LEU A CA 1
ATOM 1462 C C . LEU A 1 184 ? 8.953 13.751 -31.252 1.00 47.34 184 LEU A C 1
ATOM 1464 O O . LEU A 1 184 ? 8.315 13.676 -32.295 1.00 47.34 184 LEU A O 1
ATOM 1468 N N . ILE A 1 185 ? 9.933 12.890 -30.963 1.00 49.47 185 ILE A N 1
ATOM 1469 C CA . ILE A 1 185 ? 10.281 11.751 -31.821 1.00 49.47 185 ILE A CA 1
ATOM 1470 C C . ILE A 1 185 ? 9.226 10.662 -31.594 1.00 49.47 185 ILE A C 1
ATOM 1472 O O . ILE A 1 185 ? 9.139 10.092 -30.507 1.00 49.47 185 ILE A O 1
ATOM 1476 N N . GLY A 1 186 ? 8.394 10.436 -32.611 1.00 48.16 186 GLY A N 1
ATOM 1477 C CA . GLY A 1 186 ? 7.149 9.669 -32.568 1.00 48.16 186 GLY A CA 1
ATOM 1478 C C . GLY A 1 186 ? 7.144 8.402 -31.703 1.00 48.16 186 GLY A C 1
ATOM 1479 O O . GLY A 1 186 ? 8.095 7.622 -31.640 1.00 48.16 186 GLY A O 1
ATOM 1480 N N . ARG A 1 187 ? 5.998 8.195 -31.051 1.00 62.19 187 ARG A N 1
ATOM 1481 C CA . ARG A 1 187 ? 5.654 7.020 -30.245 1.00 62.19 187 ARG A CA 1
ATOM 1482 C C . ARG A 1 187 ? 5.659 5.780 -31.141 1.00 62.19 187 ARG A C 1
ATOM 1484 O O . ARG A 1 187 ? 4.805 5.668 -32.013 1.00 62.19 187 ARG A O 1
ATOM 1491 N N . ARG A 1 188 ? 6.586 4.849 -30.923 1.00 73.56 188 ARG A N 1
ATOM 1492 C CA . ARG A 1 188 ? 6.622 3.577 -31.654 1.00 73.56 188 ARG A CA 1
ATOM 1493 C C . ARG A 1 188 ? 6.084 2.470 -30.761 1.00 73.56 188 ARG A C 1
ATOM 1495 O O . ARG A 1 188 ? 6.517 2.339 -29.621 1.00 73.56 188 ARG A O 1
ATOM 1502 N N . ALA A 1 189 ? 5.130 1.703 -31.285 1.00 80.31 189 ALA A N 1
ATOM 1503 C CA . ALA A 1 189 ? 4.658 0.478 -30.642 1.00 80.31 189 ALA A CA 1
ATOM 1504 C C . ALA A 1 189 ? 5.807 -0.536 -30.489 1.00 80.31 189 ALA A C 1
ATOM 1506 O O . ALA A 1 189 ? 5.899 -1.222 -29.478 1.00 80.31 189 ALA A O 1
ATOM 1507 N N . ASP A 1 190 ? 6.732 -0.551 -31.453 1.00 86.44 190 ASP A N 1
ATOM 1508 C CA . ASP A 1 190 ? 7.976 -1.312 -31.373 1.00 86.44 190 ASP A CA 1
ATOM 1509 C C . ASP A 1 190 ? 8.940 -0.649 -30.378 1.00 86.44 190 ASP A C 1
ATOM 1511 O O . ASP A 1 190 ? 9.361 0.497 -30.574 1.00 86.44 190 ASP A O 1
ATOM 1515 N N . GLY A 1 191 ? 9.230 -1.361 -29.288 1.00 85.50 191 GLY A N 1
ATOM 1516 C CA . GLY A 1 191 ? 10.096 -0.907 -28.203 1.00 85.50 191 GLY A CA 1
ATOM 1517 C C . GLY A 1 191 ? 11.520 -1.439 -28.276 1.00 85.50 191 GLY A C 1
ATOM 1518 O O . GLY A 1 191 ? 12.288 -1.184 -27.347 1.00 85.50 191 GLY A O 1
ATOM 1519 N N . ARG A 1 192 ? 11.890 -2.170 -29.335 1.00 91.00 192 ARG A N 1
ATOM 1520 C CA . ARG A 1 192 ? 13.232 -2.744 -29.460 1.00 91.00 192 ARG A CA 1
ATOM 1521 C C . ARG A 1 192 ? 14.297 -1.652 -29.461 1.00 91.00 192 ARG A C 1
ATOM 1523 O O . ARG A 1 192 ? 14.184 -0.639 -30.154 1.00 91.00 192 ARG A O 1
ATOM 1530 N N . VAL A 1 193 ? 15.353 -1.873 -28.690 1.00 89.38 193 VAL A N 1
ATOM 1531 C CA . VAL A 1 193 ? 16.514 -0.983 -28.613 1.00 89.38 193 VAL A CA 1
ATOM 1532 C C . VAL A 1 193 ? 17.794 -1.778 -28.826 1.00 89.38 193 VAL A C 1
ATOM 1534 O O . VAL A 1 193 ? 17.910 -2.925 -28.399 1.00 89.38 193 VAL A O 1
ATOM 1537 N N . SER A 1 194 ? 18.766 -1.177 -29.514 1.00 87.62 194 SER A N 1
ATOM 1538 C CA . SER A 1 194 ? 20.054 -1.831 -29.731 1.00 87.62 194 SER A CA 1
ATOM 1539 C C . SER A 1 194 ? 20.908 -1.778 -28.464 1.00 87.62 194 SER A C 1
ATOM 1541 O O . SER A 1 194 ? 20.863 -0.818 -27.692 1.00 87.62 194 SER A O 1
ATOM 1543 N N . GLN A 1 195 ? 21.746 -2.793 -28.275 1.00 86.25 195 GLN A N 1
ATOM 1544 C CA . GLN A 1 195 ? 22.690 -2.859 -27.158 1.00 86.25 195 GLN A CA 1
ATOM 1545 C C . GLN A 1 195 ? 23.650 -1.657 -27.142 1.00 86.25 195 GLN A C 1
ATOM 1547 O O . GLN A 1 195 ? 23.906 -1.070 -26.094 1.00 86.25 195 GLN A O 1
ATOM 1552 N N . GLN A 1 196 ? 24.111 -1.221 -28.319 1.00 84.94 196 GLN A N 1
ATOM 1553 C CA . GLN A 1 196 ? 24.956 -0.031 -28.470 1.00 84.94 196 GLN A CA 1
ATOM 1554 C C . GLN A 1 196 ? 24.243 1.252 -28.029 1.00 84.94 196 GLN A C 1
ATOM 1556 O O . GLN A 1 196 ? 24.862 2.128 -27.423 1.00 84.94 196 GLN A O 1
ATOM 1561 N N . TRP A 1 197 ? 22.943 1.371 -28.325 1.00 84.44 197 TRP A N 1
ATOM 1562 C CA . TRP A 1 197 ? 22.132 2.487 -27.847 1.00 84.44 197 TRP A CA 1
ATOM 1563 C C . TRP A 1 197 ? 22.024 2.456 -26.315 1.00 84.44 197 TRP A C 1
ATOM 1565 O O . TRP A 1 197 ? 22.202 3.495 -25.683 1.00 84.44 197 TRP A O 1
ATOM 1575 N N . LEU A 1 198 ? 21.843 1.274 -25.712 1.00 85.25 198 LEU A N 1
ATOM 1576 C CA . LEU A 1 198 ? 21.792 1.122 -24.254 1.00 85.25 198 LEU A CA 1
ATOM 1577 C C . LEU A 1 198 ? 23.107 1.540 -23.581 1.00 85.25 198 LEU A C 1
ATOM 1579 O O . LEU A 1 198 ? 23.089 2.284 -22.605 1.00 85.25 198 LEU A O 1
ATOM 1583 N N . TYR A 1 199 ? 24.250 1.116 -24.128 1.00 87.44 199 TYR A N 1
ATOM 1584 C CA . TYR A 1 199 ? 25.570 1.486 -23.605 1.00 87.44 199 TYR A CA 1
ATOM 1585 C C . TYR A 1 199 ? 25.827 2.990 -23.638 1.00 87.44 199 TYR A C 1
ATOM 1587 O O . TYR A 1 199 ? 26.432 3.530 -22.712 1.00 87.44 199 TYR A O 1
ATOM 1595 N N . ARG A 1 200 ? 25.337 3.669 -24.680 1.00 85.31 200 ARG A N 1
ATOM 1596 C CA . ARG A 1 200 ? 25.384 5.132 -24.785 1.00 85.31 200 ARG A CA 1
ATOM 1597 C C . ARG A 1 200 ? 24.479 5.800 -23.754 1.00 85.31 200 ARG A C 1
ATOM 1599 O O . ARG A 1 200 ? 24.931 6.700 -23.061 1.00 85.31 200 ARG A O 1
ATOM 1606 N N . GLU A 1 201 ? 23.231 5.351 -23.632 1.00 83.12 201 GLU A N 1
ATOM 1607 C CA . GLU A 1 201 ? 22.252 5.950 -22.712 1.00 83.12 201 GLU A CA 1
ATOM 1608 C C . GLU A 1 201 ? 22.675 5.802 -21.239 1.00 83.12 201 GLU A C 1
ATOM 1610 O O . GLU A 1 201 ? 22.460 6.708 -20.436 1.00 83.12 201 GLU A O 1
ATOM 1615 N N . LEU A 1 202 ? 23.293 4.671 -20.888 1.00 83.12 202 LEU A N 1
ATOM 1616 C CA . LEU A 1 202 ? 23.758 4.373 -19.530 1.00 83.12 202 LEU A CA 1
ATOM 1617 C C . LEU A 1 202 ? 25.173 4.891 -19.237 1.00 83.12 202 LEU A C 1
ATOM 1619 O O . LEU A 1 202 ? 25.622 4.789 -18.100 1.00 83.12 202 LEU A O 1
ATOM 1623 N N . ASN A 1 203 ? 25.865 5.451 -20.235 1.00 83.81 203 ASN A N 1
ATOM 1624 C CA . ASN A 1 203 ? 27.255 5.903 -20.135 1.00 83.81 203 ASN A CA 1
ATOM 1625 C C . ASN A 1 203 ? 28.227 4.811 -19.632 1.00 83.81 203 ASN A C 1
ATOM 1627 O O . ASN A 1 203 ? 29.115 5.075 -18.828 1.00 83.81 203 ASN A O 1
ATOM 1631 N N . ILE A 1 204 ? 28.049 3.578 -20.114 1.00 84.75 204 ILE A N 1
ATOM 1632 C CA . ILE A 1 204 ? 28.868 2.397 -19.764 1.00 84.75 204 ILE A CA 1
ATOM 1633 C C . ILE A 1 204 ? 29.668 1.890 -20.970 1.00 84.75 204 ILE A C 1
ATOM 1635 O O . ILE A 1 204 ? 29.899 0.693 -21.148 1.00 84.75 204 ILE A O 1
ATOM 1639 N N . GLN A 1 205 ? 30.052 2.805 -21.862 1.00 83.00 205 GLN A N 1
ATOM 1640 C CA . GLN A 1 205 ? 30.878 2.473 -23.019 1.00 83.00 205 GLN A CA 1
ATOM 1641 C C . GLN A 1 205 ? 32.211 1.880 -22.540 1.00 83.00 205 GLN A C 1
ATOM 1643 O O . GLN A 1 205 ? 32.932 2.514 -21.779 1.00 83.00 205 GLN A O 1
ATOM 1648 N N . GLY A 1 206 ? 32.516 0.653 -22.970 1.00 78.00 206 GLY A N 1
ATOM 1649 C CA . GLY A 1 206 ? 33.720 -0.069 -22.546 1.00 78.00 206 GLY A CA 1
ATOM 1650 C C . GLY A 1 206 ? 33.580 -0.883 -21.254 1.00 78.00 206 GLY A C 1
ATOM 1651 O O . GLY A 1 206 ? 34.557 -1.509 -20.868 1.00 78.00 206 GLY A O 1
ATOM 1652 N N . GLN A 1 207 ? 32.396 -0.914 -20.624 1.00 84.19 207 GLN A N 1
ATOM 1653 C CA . GLN A 1 207 ? 32.108 -1.713 -19.418 1.00 84.19 207 GLN A CA 1
ATOM 1654 C C . GLN A 1 207 ? 30.835 -2.570 -19.600 1.00 84.19 207 GLN A C 1
ATOM 1656 O O . GLN A 1 207 ? 29.820 -2.363 -18.920 1.00 84.19 207 GLN A O 1
ATOM 1661 N N . PRO A 1 208 ? 30.815 -3.498 -20.580 1.00 81.25 208 PRO A N 1
ATOM 1662 C CA . PRO A 1 208 ? 29.636 -4.310 -20.899 1.00 81.25 208 PRO A CA 1
ATOM 1663 C C . PRO A 1 208 ? 29.144 -5.174 -19.725 1.00 81.25 208 PRO A C 1
ATOM 1665 O O . PRO A 1 208 ? 27.948 -5.470 -19.643 1.00 81.25 208 PRO A O 1
ATOM 1668 N N . GLU A 1 209 ? 30.040 -5.538 -18.809 1.00 85.38 209 GLU A N 1
ATOM 1669 C CA . GLU A 1 209 ? 29.771 -6.294 -17.589 1.00 85.38 209 GLU A CA 1
ATOM 1670 C C . GLU A 1 209 ? 28.773 -5.597 -16.656 1.00 85.38 209 GLU A C 1
ATOM 1672 O O . GLU A 1 209 ? 27.973 -6.273 -16.011 1.00 85.38 209 GLU A O 1
ATOM 1677 N N . ILE A 1 210 ? 28.729 -4.259 -16.636 1.00 86.50 210 ILE A N 1
ATOM 1678 C CA . ILE A 1 210 ? 27.779 -3.514 -15.796 1.00 86.50 210 ILE A CA 1
ATOM 1679 C C . ILE A 1 210 ? 26.342 -3.783 -16.236 1.00 86.50 210 ILE A C 1
ATOM 1681 O O . ILE A 1 210 ? 25.480 -4.059 -15.403 1.00 86.50 210 ILE A O 1
ATOM 1685 N N . LEU A 1 211 ? 26.073 -3.740 -17.547 1.00 87.44 211 LEU A N 1
ATOM 1686 C CA . LEU A 1 211 ? 24.744 -4.074 -18.060 1.00 87.44 211 LEU A CA 1
ATOM 1687 C C . LEU A 1 211 ? 24.427 -5.544 -17.810 1.00 87.44 211 LEU A C 1
ATOM 1689 O O . LEU A 1 211 ? 23.299 -5.871 -17.459 1.00 87.44 211 LEU A O 1
ATOM 1693 N N . HIS A 1 212 ? 25.416 -6.419 -17.982 1.00 87.12 212 HIS A N 1
ATOM 1694 C CA . HIS A 1 212 ? 25.230 -7.842 -17.760 1.00 87.12 212 HIS A CA 1
ATOM 1695 C C . HIS A 1 212 ? 24.776 -8.141 -16.322 1.00 87.12 212 HIS A C 1
ATOM 1697 O O . HIS A 1 212 ? 23.771 -8.820 -16.132 1.00 87.12 212 HIS A O 1
ATOM 1703 N N . ASN A 1 213 ? 25.434 -7.531 -15.334 1.00 87.38 213 ASN A N 1
ATOM 1704 C CA . ASN A 1 213 ? 25.104 -7.659 -13.911 1.00 87.38 213 ASN A CA 1
ATOM 1705 C C . ASN A 1 213 ? 23.786 -6.962 -13.523 1.00 87.38 213 ASN A C 1
ATOM 1707 O O . ASN A 1 213 ? 23.180 -7.287 -12.500 1.00 87.38 213 ASN A O 1
ATOM 1711 N N . ALA A 1 214 ? 23.338 -5.988 -14.320 1.00 89.94 214 ALA A N 1
ATOM 1712 C CA . ALA A 1 214 ? 22.065 -5.304 -14.117 1.00 89.94 214 ALA A CA 1
ATOM 1713 C C . ALA A 1 214 ? 20.860 -6.152 -14.545 1.00 89.94 214 ALA A C 1
ATOM 1715 O O . ALA A 1 214 ? 19.767 -5.982 -13.995 1.00 89.94 214 ALA A O 1
ATOM 1716 N N . ILE A 1 215 ? 21.044 -7.042 -15.525 1.00 93.56 215 ILE A N 1
ATOM 1717 C CA . ILE A 1 215 ? 19.998 -7.937 -16.024 1.00 93.56 215 ILE A CA 1
ATOM 1718 C C . ILE A 1 215 ? 19.799 -9.068 -15.023 1.00 93.56 215 ILE A C 1
ATOM 1720 O O . ILE A 1 215 ? 20.743 -9.747 -14.631 1.00 93.56 215 ILE A O 1
ATOM 1724 N N . HIS A 1 216 ? 18.554 -9.300 -14.630 1.00 92.75 216 HIS A N 1
ATOM 1725 C CA . HIS A 1 216 ? 18.219 -10.328 -13.655 1.00 92.75 216 HIS A CA 1
ATOM 1726 C C . HIS A 1 216 ? 16.831 -10.926 -13.928 1.00 92.75 216 HIS A C 1
ATOM 1728 O O . HIS A 1 216 ? 16.059 -10.355 -14.709 1.00 92.75 216 HIS A O 1
ATOM 1734 N N . PRO A 1 217 ? 16.504 -12.081 -13.319 1.00 93.25 217 PRO A N 1
ATOM 1735 C CA . PRO A 1 217 ? 15.191 -12.692 -13.463 1.00 93.25 217 PRO A CA 1
ATOM 1736 C C . PRO A 1 217 ? 14.080 -11.770 -12.951 1.00 93.25 217 PRO A C 1
ATOM 1738 O O . PRO A 1 217 ? 14.176 -11.217 -11.848 1.00 93.25 217 PRO A O 1
ATOM 1741 N N . ALA A 1 218 ? 13.027 -11.627 -13.755 1.00 90.12 218 ALA A N 1
ATOM 1742 C CA . ALA A 1 218 ? 11.803 -10.945 -13.364 1.00 90.12 218 ALA A CA 1
ATOM 1743 C C . ALA A 1 218 ? 11.082 -11.667 -12.213 1.00 90.12 218 ALA A C 1
ATOM 1745 O O . ALA A 1 218 ? 10.766 -10.992 -11.223 1.00 90.12 218 ALA A O 1
ATOM 1746 N N . PRO A 1 219 ? 10.898 -13.008 -12.263 1.00 85.00 219 PRO A N 1
ATOM 1747 C CA . PRO A 1 219 ? 10.287 -13.735 -11.161 1.00 85.00 219 PRO A CA 1
ATOM 1748 C C . PRO A 1 219 ? 11.098 -13.546 -9.884 1.00 85.00 219 PRO A C 1
ATOM 1750 O O . PRO A 1 219 ? 12.333 -13.625 -9.886 1.00 85.00 219 PRO A O 1
ATOM 1753 N N . ARG A 1 220 ? 10.405 -13.286 -8.774 1.00 76.75 220 ARG A N 1
ATOM 1754 C CA . ARG A 1 220 ? 11.063 -13.227 -7.471 1.00 76.75 220 ARG A CA 1
ATOM 1755 C C . ARG A 1 220 ? 11.471 -14.653 -7.078 1.00 76.75 220 ARG A C 1
ATOM 1757 O O . ARG A 1 220 ? 10.632 -15.552 -7.154 1.00 76.75 220 ARG A O 1
ATOM 1764 N N . PRO A 1 221 ? 12.716 -14.886 -6.625 1.00 72.69 221 PRO A N 1
ATOM 1765 C CA . PRO A 1 221 ? 13.052 -16.166 -6.026 1.00 72.69 221 PRO A CA 1
ATOM 1766 C C . PRO A 1 221 ? 12.137 -16.390 -4.811 1.00 72.69 221 PRO A C 1
ATOM 1768 O O . PRO A 1 221 ? 11.956 -15.466 -4.009 1.00 72.69 221 PRO A O 1
ATOM 1771 N N . PRO A 1 222 ? 11.524 -17.575 -4.672 1.00 69.00 222 PRO A N 1
ATOM 1772 C CA . PRO A 1 222 ? 10.630 -17.845 -3.557 1.00 69.00 222 PRO A CA 1
ATOM 1773 C C . PRO A 1 222 ? 11.383 -17.667 -2.236 1.00 69.00 222 PRO A C 1
ATOM 1775 O O . PRO A 1 222 ? 12.508 -18.147 -2.080 1.00 69.00 222 PRO A O 1
ATOM 1778 N N . LEU A 1 223 ? 10.762 -16.976 -1.275 1.00 65.69 223 LEU A N 1
ATOM 1779 C CA . LEU A 1 223 ? 11.310 -16.864 0.075 1.00 65.69 223 LEU A CA 1
ATOM 1780 C C . LEU A 1 223 ? 11.402 -18.267 0.678 1.00 65.69 223 LEU A C 1
ATOM 1782 O O . LEU A 1 223 ? 10.385 -18.919 0.925 1.00 65.69 223 LEU A O 1
ATOM 1786 N N . HIS A 1 224 ? 12.626 -18.731 0.919 1.00 64.12 224 HIS A N 1
ATOM 1787 C CA . HIS A 1 224 ? 12.855 -20.012 1.567 1.00 64.12 224 HIS A CA 1
ATOM 1788 C C . HIS A 1 224 ? 12.485 -19.879 3.050 1.00 64.12 224 HIS A C 1
ATOM 1790 O O . HIS A 1 224 ? 13.193 -19.247 3.833 1.00 64.12 224 HIS A O 1
ATOM 1796 N N . ARG A 1 225 ? 11.324 -20.416 3.440 1.00 65.25 225 ARG A N 1
ATOM 1797 C CA . ARG A 1 225 ? 10.863 -20.392 4.834 1.00 65.25 225 ARG A CA 1
ATOM 1798 C C . ARG A 1 225 ? 11.625 -21.454 5.625 1.00 65.25 225 ARG A C 1
ATOM 1800 O O . ARG A 1 225 ? 11.246 -22.618 5.610 1.00 65.25 225 ARG A O 1
ATOM 1807 N N . SER A 1 226 ? 12.686 -21.054 6.325 1.00 67.31 226 SER A N 1
ATOM 1808 C CA . SER A 1 226 ? 13.580 -21.979 7.042 1.00 67.31 226 SER A CA 1
ATOM 1809 C C . SER A 1 226 ? 12.908 -22.742 8.189 1.00 67.31 226 SER A C 1
ATOM 1811 O O . SER A 1 226 ? 13.392 -23.802 8.579 1.00 67.31 226 SER A O 1
ATOM 1813 N N . ARG A 1 227 ? 11.803 -22.223 8.746 1.00 64.12 227 ARG A N 1
ATOM 1814 C CA . ARG A 1 227 ? 10.957 -22.912 9.732 1.00 64.12 227 ARG A CA 1
ATOM 1815 C C . ARG A 1 227 ? 9.499 -22.457 9.597 1.00 64.12 227 ARG A C 1
ATOM 1817 O O . ARG A 1 227 ? 9.268 -21.262 9.405 1.00 64.12 227 ARG A O 1
ATOM 1824 N N . PRO A 1 228 ? 8.510 -23.353 9.736 1.00 61.66 228 PRO A N 1
ATOM 1825 C CA . PRO A 1 228 ? 7.133 -22.930 9.953 1.00 61.66 228 PRO A CA 1
ATOM 1826 C C . PRO A 1 228 ? 7.048 -22.167 11.286 1.00 61.66 228 PRO A C 1
ATOM 1828 O O . PRO A 1 228 ? 7.407 -22.699 12.333 1.00 61.66 228 PRO A O 1
ATOM 1831 N N . LEU A 1 229 ? 6.596 -20.906 11.244 1.00 63.69 229 LEU A N 1
ATOM 1832 C CA . LEU A 1 229 ? 6.373 -20.066 12.436 1.00 63.69 229 LEU A CA 1
ATOM 1833 C C . LEU A 1 229 ? 5.207 -20.573 13.302 1.00 63.69 229 LEU A C 1
ATOM 1835 O O . LEU A 1 229 ? 5.080 -20.187 14.460 1.00 63.69 229 LEU A O 1
ATOM 1839 N N . THR A 1 230 ? 4.381 -21.464 12.757 1.00 62.47 230 THR A N 1
ATOM 1840 C CA . THR A 1 230 ? 3.273 -22.116 13.448 1.00 62.47 230 THR A CA 1
ATOM 1841 C C . THR A 1 230 ? 3.296 -23.612 13.162 1.00 62.47 230 THR A C 1
ATOM 1843 O O . THR A 1 230 ? 3.125 -24.055 12.027 1.00 62.47 230 THR A O 1
ATOM 1846 N N . LEU A 1 231 ? 3.481 -24.405 14.216 1.00 58.28 231 LEU A N 1
ATOM 1847 C CA . LEU A 1 231 ? 3.147 -25.825 14.214 1.00 58.28 231 LEU A CA 1
ATOM 1848 C C . LEU A 1 231 ? 1.624 -25.897 14.367 1.00 58.28 231 LEU A C 1
ATOM 1850 O O . LEU A 1 231 ? 1.096 -25.880 15.477 1.00 58.28 231 LEU A O 1
ATOM 1854 N N . PHE A 1 232 ? 0.905 -25.859 13.243 1.00 60.66 232 PHE A N 1
ATOM 1855 C CA . PHE A 1 232 ? -0.524 -26.149 13.254 1.00 60.66 232 PHE A CA 1
ATOM 1856 C C . PHE A 1 232 ? -0.681 -27.634 13.575 1.00 60.66 232 PHE A C 1
ATOM 1858 O O . PHE A 1 232 ? -0.479 -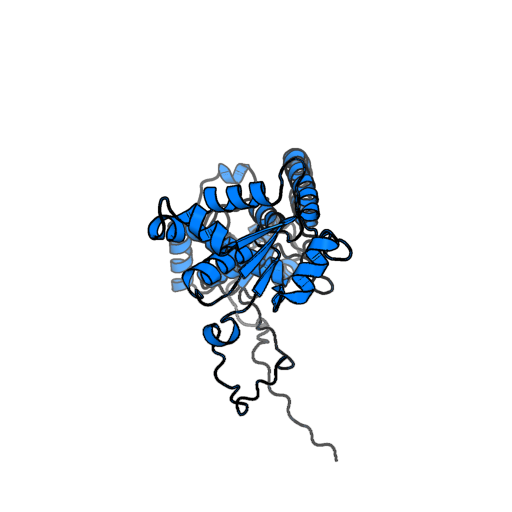28.498 12.722 1.00 60.66 232 PHE A O 1
ATOM 1865 N N . ASP A 1 233 ? -0.995 -27.927 14.832 1.00 68.19 233 ASP A N 1
ATOM 1866 C CA . ASP A 1 233 ? -1.369 -29.265 15.255 1.00 68.19 233 ASP A CA 1
ATOM 1867 C C . ASP A 1 233 ? -2.766 -29.567 14.706 1.00 68.19 233 ASP A C 1
ATOM 1869 O O . ASP A 1 233 ? -3.788 -29.236 15.307 1.00 68.19 233 ASP A O 1
ATOM 1873 N N . SER A 1 234 ? -2.802 -30.167 13.518 1.00 62.94 234 SER A N 1
ATOM 1874 C CA . SER A 1 234 ? -4.038 -30.601 12.861 1.00 62.94 234 SER A CA 1
ATOM 1875 C C . SER A 1 234 ? -4.817 -31.648 13.669 1.00 62.94 234 SER A C 1
ATOM 1877 O O . SER A 1 234 ? -5.989 -31.886 13.373 1.00 62.94 234 SER A O 1
ATOM 1879 N N . GLN A 1 235 ? -4.212 -32.244 14.707 1.00 67.12 235 GLN A N 1
ATOM 1880 C CA . GLN A 1 235 ? -4.881 -33.185 15.603 1.00 67.12 235 GLN A CA 1
ATOM 1881 C C . GLN A 1 235 ? -5.650 -32.480 16.729 1.00 67.12 235 GLN A C 1
ATOM 1883 O O . GLN A 1 235 ? -6.625 -33.034 17.243 1.00 67.12 235 GLN A O 1
ATOM 1888 N N . LYS A 1 236 ? -5.308 -31.229 17.069 1.00 64.62 236 LYS A N 1
ATOM 1889 C CA . LYS A 1 236 ? -6.113 -30.403 17.978 1.00 64.62 236 LYS A CA 1
ATOM 1890 C C . LYS A 1 236 ? -7.310 -29.824 17.233 1.00 64.62 236 LYS A C 1
ATOM 1892 O O . LYS A 1 236 ? -7.278 -28.703 16.728 1.00 64.62 236 LYS A O 1
ATOM 1897 N N . ARG A 1 237 ? -8.418 -30.569 17.218 1.00 62.66 237 ARG A N 1
ATOM 1898 C CA . ARG A 1 237 ? -9.740 -29.991 16.936 1.00 62.66 237 ARG A CA 1
ATOM 1899 C C . ARG A 1 237 ? -10.066 -28.991 18.044 1.00 62.66 237 ARG A C 1
ATOM 1901 O O . ARG A 1 237 ? -10.536 -29.378 19.110 1.00 62.66 237 ARG A O 1
ATOM 1908 N N . ALA A 1 238 ? -9.797 -27.710 17.800 1.00 66.75 238 ALA A N 1
ATOM 1909 C CA . ALA A 1 238 ? -10.363 -26.654 18.623 1.00 66.75 238 ALA A CA 1
ATOM 1910 C C . ALA A 1 238 ? -11.897 -26.807 18.605 1.00 66.75 238 ALA A C 1
ATOM 1912 O O . ALA A 1 238 ? -12.459 -27.106 17.541 1.00 66.75 238 ALA A O 1
ATOM 1913 N N . PRO A 1 239 ? -12.583 -26.657 19.751 1.00 71.88 239 PRO A N 1
ATOM 1914 C CA . PRO A 1 239 ? -14.039 -26.645 19.766 1.00 71.88 239 PRO A CA 1
ATOM 1915 C C . PRO A 1 239 ? -14.544 -25.600 18.764 1.00 71.88 239 PRO A C 1
ATOM 1917 O O . PRO A 1 239 ? -13.895 -24.574 18.546 1.00 71.88 239 PRO A O 1
ATOM 1920 N N . ARG A 1 240 ? -15.681 -25.877 18.114 1.00 75.06 240 ARG A N 1
ATOM 1921 C CA . ARG A 1 240 ? -16.294 -24.937 17.167 1.00 75.06 240 ARG A CA 1
ATOM 1922 C C . ARG A 1 240 ? -16.550 -23.614 17.893 1.00 75.06 240 ARG A C 1
ATOM 1924 O O . ARG A 1 240 ? -17.416 -23.548 18.755 1.00 75.06 240 ARG A O 1
ATOM 1931 N N . LEU A 1 241 ? -15.780 -22.581 17.557 1.00 80.31 241 LEU A N 1
ATOM 1932 C CA . LEU A 1 241 ? -15.955 -21.243 18.110 1.00 80.31 241 LEU A CA 1
ATOM 1933 C C . LEU A 1 241 ? -17.196 -20.612 17.472 1.00 80.31 241 LEU A C 1
ATOM 1935 O O . LEU A 1 241 ? -17.173 -20.246 16.298 1.00 80.31 241 LEU A O 1
ATOM 1939 N N . SER A 1 242 ? -18.274 -20.482 18.243 1.00 87.88 242 SER A N 1
ATOM 1940 C CA . SER A 1 242 ? -19.437 -19.690 17.847 1.00 87.88 242 SER A CA 1
ATOM 1941 C C . SER A 1 242 ? -19.234 -18.248 18.301 1.00 87.88 242 SER A C 1
ATOM 1943 O O . SER A 1 242 ? -19.249 -17.950 19.496 1.00 87.88 242 SER A O 1
ATOM 1945 N N . VAL A 1 243 ? -19.027 -17.337 17.346 1.00 89.19 243 VAL A N 1
ATOM 1946 C CA . VAL A 1 243 ? -18.873 -15.897 17.631 1.00 89.19 243 VAL A CA 1
ATOM 1947 C C . VAL A 1 243 ? -20.142 -15.338 18.278 1.00 89.19 243 VAL A C 1
ATOM 1949 O O . VAL A 1 243 ? -20.049 -14.571 19.233 1.00 89.19 243 VAL A O 1
ATOM 1952 N N . ARG A 1 244 ? -21.318 -15.776 17.806 1.00 91.38 244 ARG A N 1
ATOM 1953 C CA . ARG A 1 244 ? -22.623 -15.362 18.338 1.00 91.38 244 ARG A CA 1
ATOM 1954 C C . ARG A 1 244 ? -22.778 -15.742 19.804 1.00 91.38 244 ARG A C 1
ATOM 1956 O O . ARG A 1 244 ? -23.074 -14.880 20.617 1.00 91.38 244 ARG A O 1
ATOM 1963 N N . GLU A 1 245 ? -22.513 -16.999 20.151 1.00 90.62 245 GLU A N 1
ATOM 1964 C CA . GLU A 1 245 ? -22.600 -17.458 21.545 1.00 90.62 245 GLU A CA 1
ATOM 1965 C C . GLU A 1 245 ? -21.542 -16.790 22.428 1.00 90.62 245 GLU A C 1
ATOM 1967 O O . GLU A 1 245 ? -21.835 -16.405 23.554 1.00 90.62 245 GLU A O 1
ATOM 1972 N N . SER A 1 246 ? -20.326 -16.600 21.907 1.00 91.12 246 SER A N 1
ATOM 1973 C CA . SER A 1 246 ? -19.226 -16.004 22.676 1.00 91.12 246 SER A CA 1
ATOM 1974 C C . SER A 1 246 ? -19.468 -14.531 23.019 1.00 91.12 246 SER A C 1
ATOM 1976 O O . SER A 1 246 ? -18.991 -14.060 24.051 1.00 91.12 246 SER A O 1
ATOM 1978 N N . LEU A 1 247 ? -20.179 -13.799 22.153 1.00 94.06 247 LEU A N 1
ATOM 1979 C CA . LEU A 1 247 ? -20.456 -12.369 22.314 1.00 94.06 247 LEU A CA 1
ATOM 1980 C C . LEU A 1 247 ? -21.886 -12.065 22.793 1.00 94.06 247 LEU A C 1
ATOM 1982 O O . LEU A 1 247 ? -22.191 -10.909 23.091 1.00 94.06 247 LEU A O 1
ATOM 1986 N N . ALA A 1 248 ? -22.754 -13.071 22.914 1.00 95.50 248 ALA A N 1
ATOM 1987 C CA . ALA A 1 248 ? -24.109 -12.897 23.422 1.00 95.50 248 ALA A CA 1
ATOM 1988 C C . ALA A 1 248 ? -24.101 -12.322 24.849 1.00 95.50 248 ALA A C 1
ATOM 1990 O O . ALA A 1 248 ? -23.380 -12.786 25.734 1.00 95.50 248 ALA A O 1
ATOM 1991 N N . GLY A 1 249 ? -24.891 -11.271 25.061 1.00 96.25 249 GLY A N 1
ATOM 1992 C CA . GLY A 1 249 ? -24.992 -10.528 26.314 1.00 96.25 249 GLY A CA 1
ATOM 1993 C C . GLY A 1 249 ? -23.744 -9.726 26.685 1.00 96.25 249 GLY A C 1
ATOM 1994 O O . GLY A 1 249 ? -23.759 -9.053 27.711 1.00 96.25 249 GLY A O 1
ATOM 1995 N N . LYS A 1 250 ? -22.673 -9.767 25.879 1.00 96.75 250 LYS A N 1
ATOM 1996 C CA . LYS A 1 250 ? -21.405 -9.119 26.218 1.00 96.75 250 LYS A CA 1
ATOM 1997 C C . LYS A 1 250 ? -21.460 -7.615 26.030 1.00 96.75 250 LYS A C 1
ATOM 1999 O O . LYS A 1 250 ? -22.068 -7.093 25.097 1.00 96.75 250 LYS A O 1
ATOM 2004 N N . HIS A 1 251 ? -20.778 -6.927 26.929 1.00 97.44 251 HIS A N 1
ATOM 2005 C CA . HIS A 1 251 ? -20.556 -5.496 26.902 1.00 97.44 251 HIS A CA 1
ATOM 2006 C C . HIS A 1 251 ? -19.160 -5.229 26.339 1.00 97.44 251 HIS A C 1
ATOM 2008 O O . HIS A 1 251 ? -18.153 -5.647 26.917 1.00 97.44 251 HIS A O 1
ATOM 2014 N N . ILE A 1 252 ? -19.097 -4.550 25.194 1.00 97.44 252 ILE A N 1
ATOM 2015 C CA . ILE A 1 252 ? -17.880 -4.426 24.383 1.00 97.44 252 ILE A CA 1
ATOM 2016 C C . ILE A 1 252 ? -17.442 -2.968 24.335 1.00 97.44 252 ILE A C 1
ATOM 2018 O O . ILE A 1 252 ? -18.238 -2.105 23.988 1.00 97.44 252 ILE A O 1
ATOM 2022 N N . LEU A 1 253 ? -16.172 -2.690 24.621 1.00 96.69 253 LEU A N 1
ATOM 2023 C CA . LEU A 1 253 ? -15.536 -1.398 24.384 1.00 96.69 253 LEU A CA 1
ATOM 2024 C C . LEU A 1 253 ? -14.751 -1.495 23.085 1.00 96.69 253 LEU A C 1
ATOM 2026 O O . LEU A 1 253 ? -13.710 -2.145 23.037 1.00 96.69 253 LEU A O 1
ATOM 2030 N N . LEU A 1 254 ? -15.255 -0.837 22.049 1.00 96.12 254 LEU A N 1
ATOM 2031 C CA . LEU A 1 254 ? -14.611 -0.762 20.749 1.00 96.12 254 LEU A CA 1
ATOM 2032 C C . LEU A 1 254 ? -13.753 0.503 20.664 1.00 96.12 254 LEU A C 1
ATOM 2034 O O . LEU A 1 254 ? -14.261 1.633 20.704 1.00 96.12 254 LEU A O 1
ATOM 2038 N N . ILE A 1 255 ? -12.446 0.310 20.501 1.00 93.81 255 ILE A N 1
ATOM 2039 C CA . ILE A 1 255 ? -11.496 1.388 20.227 1.00 93.81 255 ILE A CA 1
ATOM 2040 C C . ILE A 1 255 ? -11.251 1.520 18.719 1.00 93.81 255 ILE A C 1
ATOM 2042 O O . ILE A 1 255 ? -11.333 0.576 17.942 1.00 93.81 255 ILE A O 1
ATOM 2046 N N . GLY A 1 256 ? -10.949 2.733 18.255 1.00 90.94 256 GLY A N 1
ATOM 2047 C CA . GLY A 1 256 ? -10.600 2.932 16.843 1.00 90.94 256 GLY A CA 1
ATOM 2048 C C . GLY A 1 256 ? -11.778 2.854 15.861 1.00 90.94 256 GLY A C 1
ATOM 2049 O O . GLY A 1 256 ? -11.547 2.781 14.654 1.00 90.94 256 GLY A O 1
ATOM 2050 N N . VAL A 1 257 ? -13.026 2.976 16.334 1.00 94.12 257 VAL A N 1
ATOM 2051 C CA . VAL A 1 257 ? -14.243 3.010 15.490 1.00 94.12 257 VAL A CA 1
ATOM 2052 C C . VAL A 1 257 ? -14.203 4.088 14.397 1.00 94.12 257 VAL A C 1
ATOM 2054 O O . VAL A 1 257 ? -14.806 3.939 13.344 1.00 94.12 257 VAL A O 1
ATOM 2057 N N . THR A 1 258 ? -13.431 5.162 14.596 1.00 89.75 258 THR A N 1
ATOM 2058 C CA . THR A 1 258 ? -13.259 6.222 13.586 1.00 89.75 258 THR A CA 1
ATOM 2059 C C . THR A 1 258 ? -12.401 5.814 12.380 1.00 89.75 258 THR A C 1
ATOM 2061 O O . THR A 1 258 ? -12.301 6.567 11.414 1.00 89.75 258 THR A O 1
ATOM 2064 N N . GLY A 1 259 ? -11.736 4.656 12.447 1.00 85.56 259 GLY A N 1
ATOM 2065 C CA . GLY A 1 259 ? -10.953 4.079 11.356 1.00 85.56 259 GLY A CA 1
ATOM 2066 C C . GLY A 1 259 ? -11.796 3.226 10.403 1.00 85.56 259 GLY A C 1
ATOM 2067 O O . GLY A 1 259 ? -12.984 3.013 10.614 1.00 85.56 259 GLY A O 1
ATOM 2068 N N . PHE A 1 260 ? -11.167 2.711 9.343 1.00 85.88 260 PHE A N 1
ATOM 2069 C CA . PHE A 1 260 ? -11.855 1.909 8.324 1.00 85.88 260 PHE A CA 1
ATOM 2070 C C . PHE A 1 260 ? -12.387 0.571 8.862 1.00 85.88 260 PHE A C 1
ATOM 2072 O O . PHE A 1 260 ? -13.571 0.295 8.726 1.00 85.88 260 PHE A O 1
ATOM 2079 N N . ILE A 1 261 ? -11.539 -0.240 9.503 1.00 90.69 261 ILE A N 1
ATOM 2080 C CA . ILE A 1 261 ? -11.948 -1.561 10.015 1.00 90.69 261 ILE A CA 1
ATOM 2081 C C . ILE A 1 261 ? -12.908 -1.412 11.200 1.00 90.69 261 ILE A C 1
ATOM 2083 O O . ILE A 1 261 ? -13.906 -2.118 11.270 1.00 90.69 261 ILE A O 1
ATOM 2087 N N . GLY A 1 262 ? -12.648 -0.457 12.099 1.00 92.56 262 GLY A N 1
ATOM 2088 C CA . GLY A 1 262 ? -13.454 -0.263 13.307 1.00 92.56 262 GLY A CA 1
ATOM 2089 C C . GLY A 1 262 ? -14.922 0.054 13.012 1.00 92.56 262 GLY A C 1
ATOM 2090 O O . GLY A 1 262 ? -15.802 -0.540 13.626 1.00 92.56 262 GLY A O 1
ATOM 2091 N N . LYS A 1 263 ? -15.207 0.934 12.040 1.00 92.81 263 LYS A N 1
ATOM 2092 C CA . LYS A 1 263 ? -16.598 1.230 11.654 1.00 92.81 263 LYS A CA 1
ATOM 2093 C C . LYS A 1 263 ? -17.296 0.031 11.008 1.00 92.81 263 LYS A C 1
ATOM 2095 O O . LYS A 1 263 ? -18.445 -0.229 11.333 1.00 92.81 263 LYS A O 1
ATOM 2100 N N . VAL A 1 264 ? -16.597 -0.723 10.152 1.00 93.25 264 VAL A N 1
ATOM 2101 C CA . VAL A 1 264 ? -17.142 -1.939 9.518 1.00 93.25 264 VAL A CA 1
ATOM 2102 C C . VAL A 1 264 ? -17.450 -2.993 10.578 1.00 93.25 264 VAL A C 1
ATOM 2104 O O . VAL A 1 264 ? -18.516 -3.598 10.562 1.00 93.25 264 VAL A O 1
ATOM 2107 N N . TRP A 1 265 ? -16.564 -3.162 11.560 1.00 94.94 265 TRP A N 1
ATOM 2108 C CA . TRP A 1 265 ? -16.801 -4.086 12.662 1.00 94.94 265 TRP A CA 1
ATOM 2109 C C . TRP A 1 265 ? -17.992 -3.667 13.529 1.00 94.94 265 TRP A C 1
ATOM 2111 O O . TRP A 1 265 ? -18.809 -4.516 13.870 1.00 94.94 265 TRP A O 1
ATOM 2121 N N . LEU A 1 266 ? -18.158 -2.368 13.812 1.00 95.88 266 LEU A N 1
ATOM 2122 C CA . LEU A 1 266 ? -19.358 -1.861 14.485 1.00 95.88 266 LEU A CA 1
ATOM 2123 C C . LEU A 1 266 ? -20.638 -2.244 13.726 1.00 95.88 266 LEU A C 1
ATOM 2125 O O . LEU A 1 266 ? -21.599 -2.685 14.348 1.00 95.88 266 LEU A O 1
ATOM 2129 N N . ILE A 1 267 ? -20.652 -2.118 12.399 1.00 94.25 267 ILE A N 1
ATOM 2130 C CA . ILE A 1 267 ? -21.815 -2.488 11.579 1.00 94.25 267 ILE A CA 1
ATOM 2131 C C . ILE A 1 267 ? -22.115 -3.985 11.687 1.00 94.25 267 ILE A C 1
ATOM 2133 O O . ILE A 1 267 ? -23.275 -4.345 11.876 1.00 94.25 267 ILE A O 1
ATOM 2137 N N . HIS A 1 268 ? -21.095 -4.846 11.657 1.00 93.62 268 HIS A N 1
ATOM 2138 C CA . HIS A 1 268 ? -21.272 -6.286 11.880 1.00 93.62 268 HIS A CA 1
ATOM 2139 C C . HIS A 1 268 ? -21.797 -6.601 13.286 1.00 93.62 268 HIS A C 1
ATOM 2141 O O . HIS A 1 268 ? -22.698 -7.422 13.431 1.00 93.62 268 HIS A O 1
ATOM 2147 N N . LEU A 1 269 ? -21.295 -5.926 14.329 1.00 95.12 269 LEU A N 1
ATOM 2148 C CA . LEU A 1 269 ? -21.828 -6.087 15.686 1.00 95.12 269 LEU A CA 1
ATOM 2149 C C . LEU A 1 269 ? -23.318 -5.714 15.752 1.00 95.12 269 LEU A C 1
ATOM 2151 O O . LEU A 1 269 ? -24.104 -6.420 16.376 1.00 95.12 269 LEU A O 1
ATOM 2155 N N . LEU A 1 270 ? -23.714 -4.617 15.101 1.00 94.25 270 LEU A N 1
ATOM 2156 C CA . LEU A 1 270 ? -25.098 -4.136 15.106 1.00 94.25 270 LEU A CA 1
ATOM 2157 C C . LEU A 1 270 ? -26.034 -4.998 14.247 1.00 94.25 270 LEU A C 1
ATOM 2159 O O . LEU A 1 270 ? -27.191 -5.187 14.620 1.00 94.25 270 LEU A O 1
ATOM 2163 N N . SER A 1 271 ? -25.540 -5.503 13.115 1.00 92.25 271 SER A N 1
ATOM 2164 C CA . SER A 1 271 ? -26.352 -6.177 12.095 1.00 92.25 271 SER A CA 1
ATOM 2165 C C . SER A 1 271 ? -26.412 -7.686 12.283 1.00 92.25 271 SER A C 1
ATOM 2167 O O . SER A 1 271 ? -27.484 -8.270 12.136 1.00 92.25 271 SER A O 1
ATOM 2169 N N . ASP A 1 272 ? -25.278 -8.306 12.613 1.00 92.69 272 ASP A N 1
ATOM 2170 C CA . ASP A 1 272 ? -25.127 -9.762 12.607 1.00 92.69 272 ASP A CA 1
ATOM 2171 C C . ASP A 1 272 ? -25.172 -10.352 14.017 1.00 92.69 272 ASP A C 1
ATOM 2173 O O . ASP A 1 272 ? -25.478 -11.536 14.172 1.00 92.69 272 ASP A O 1
ATOM 2177 N N . LEU A 1 273 ? -24.898 -9.541 15.046 1.00 94.38 273 LEU A N 1
ATOM 2178 C CA . LEU A 1 273 ? -24.804 -9.957 16.450 1.00 94.38 273 LEU A CA 1
ATOM 2179 C C . LEU A 1 273 ? -25.776 -9.164 17.352 1.00 94.38 273 LEU A C 1
ATOM 2181 O O . LEU A 1 273 ? -25.358 -8.477 18.292 1.00 94.38 273 LEU A O 1
ATOM 2185 N N . PRO A 1 274 ? -27.098 -9.241 17.098 1.00 90.25 274 PRO A N 1
ATOM 2186 C CA . PRO A 1 274 ? -28.106 -8.518 17.869 1.00 90.25 274 PRO A CA 1
ATOM 2187 C C . PRO A 1 274 ? -28.123 -8.883 19.360 1.00 90.25 274 PRO A C 1
ATOM 2189 O O . PRO A 1 274 ? -28.602 -8.087 20.159 1.00 90.25 274 PRO A O 1
ATOM 2192 N N . GLU A 1 275 ? -27.571 -10.032 19.749 1.00 95.19 275 GLU A N 1
ATOM 2193 C CA . GLU A 1 275 ? -27.509 -10.496 21.135 1.00 95.19 275 GLU A CA 1
ATOM 2194 C C . GLU A 1 275 ? -26.421 -9.794 21.960 1.00 95.19 275 GLU A C 1
ATOM 2196 O O . GLU A 1 275 ? -26.406 -9.937 23.180 1.00 95.19 275 GLU A O 1
ATOM 2201 N N . VAL A 1 276 ? -25.510 -9.037 21.336 1.00 96.56 276 VAL A N 1
ATOM 2202 C CA . VAL A 1 276 ? -24.521 -8.215 22.054 1.00 96.56 276 VAL A CA 1
ATOM 2203 C C . VAL A 1 276 ? -25.249 -7.176 22.904 1.00 96.56 276 VAL A C 1
ATOM 2205 O O . VAL A 1 276 ? -26.075 -6.420 22.383 1.00 96.56 276 VAL A O 1
ATOM 2208 N N . GLY A 1 277 ? -24.902 -7.118 24.194 1.00 95.19 277 GLY A N 1
ATOM 2209 C CA . GLY A 1 277 ? -25.580 -6.301 25.199 1.00 95.19 277 GLY A CA 1
ATOM 2210 C C . GLY A 1 277 ? -25.442 -4.802 24.937 1.00 95.19 277 GLY A C 1
ATOM 2211 O O . GLY A 1 277 ? -26.375 -4.156 24.461 1.00 95.19 277 GLY A O 1
ATOM 2212 N N . ARG A 1 278 ? -24.273 -4.226 25.244 1.00 96.00 278 ARG A N 1
ATOM 2213 C CA . ARG A 1 278 ? -23.997 -2.795 25.026 1.00 96.00 278 ARG A CA 1
ATOM 2214 C C . ARG A 1 278 ? -22.640 -2.594 24.368 1.00 96.00 278 ARG A C 1
ATOM 2216 O O . ARG A 1 278 ? -21.658 -3.223 24.758 1.00 96.00 278 ARG A O 1
ATOM 2223 N N . ILE A 1 279 ? -22.581 -1.681 23.403 1.00 98.00 279 ILE A N 1
ATOM 2224 C CA . ILE A 1 279 ? -21.348 -1.315 22.707 1.00 98.00 279 ILE A CA 1
ATOM 2225 C C . ILE A 1 279 ? -20.919 0.078 23.170 1.00 98.00 279 ILE A C 1
ATOM 2227 O O . ILE A 1 279 ? -21.614 1.067 22.958 1.00 98.00 279 ILE A O 1
ATOM 2231 N N . TYR A 1 280 ? -19.760 0.165 23.800 1.00 97.06 280 TYR A N 1
ATOM 2232 C CA . TYR A 1 280 ? -19.124 1.408 24.206 1.00 97.06 280 TYR A CA 1
ATOM 2233 C C . TYR A 1 280 ? -18.115 1.817 23.137 1.00 97.06 280 TYR A C 1
ATOM 2235 O O . TYR A 1 280 ? -17.266 1.020 22.741 1.00 97.06 280 TYR A O 1
ATOM 2243 N N . LEU A 1 281 ? -18.185 3.056 22.661 1.00 97.44 281 LEU A N 1
ATOM 2244 C CA . LEU A 1 281 ? -17.260 3.583 21.662 1.00 97.44 281 LEU A CA 1
ATOM 2245 C C . LEU A 1 281 ? -16.301 4.569 22.310 1.00 97.44 281 LEU A C 1
ATOM 2247 O O . LEU A 1 281 ? -16.715 5.642 22.750 1.00 97.44 281 LEU A O 1
ATOM 2251 N N . LEU A 1 282 ? -15.011 4.235 22.307 1.00 96.12 282 LEU A N 1
ATOM 2252 C CA . LEU A 1 282 ? -13.970 5.150 22.760 1.00 96.12 282 LEU A CA 1
ATOM 2253 C C . LEU A 1 282 ? -13.506 6.030 21.597 1.00 96.12 282 LEU A C 1
ATOM 2255 O O . LEU A 1 282 ? -12.831 5.561 20.673 1.00 96.12 282 LEU A O 1
ATOM 2259 N N . ILE A 1 283 ? -13.838 7.319 21.642 1.00 95.81 283 ILE A N 1
ATOM 2260 C CA . ILE A 1 283 ? -13.466 8.270 20.593 1.00 95.81 283 ILE A CA 1
ATOM 2261 C C . ILE A 1 283 ? -12.697 9.443 21.192 1.00 95.81 283 ILE A C 1
ATOM 2263 O O . ILE A 1 283 ? -13.156 10.156 22.080 1.00 95.81 283 ILE A O 1
ATOM 2267 N N . ARG A 1 284 ? -11.515 9.698 20.633 1.00 93.56 284 ARG A N 1
ATOM 2268 C CA . ARG A 1 284 ? -10.679 10.832 21.027 1.00 93.56 284 ARG A CA 1
ATOM 2269 C C . ARG A 1 284 ? -11.294 12.164 20.605 1.00 93.56 284 ARG A C 1
ATOM 2271 O O . ARG A 1 284 ? -11.667 12.333 19.445 1.00 93.56 284 ARG A O 1
ATOM 2278 N N . ARG A 1 285 ? -11.316 13.157 21.490 1.00 92.12 285 ARG A N 1
ATOM 2279 C CA . ARG A 1 285 ? -11.666 14.535 21.118 1.00 92.12 285 ARG A CA 1
ATOM 2280 C C . ARG A 1 285 ? -10.647 15.115 20.129 1.00 92.12 285 ARG A C 1
ATOM 2282 O O . ARG A 1 285 ? -9.442 14.920 20.291 1.00 92.12 285 ARG A O 1
ATOM 2289 N N . GLN A 1 286 ? -11.110 15.845 19.115 1.00 87.12 286 GLN A N 1
ATOM 2290 C CA . GLN A 1 286 ? -10.235 16.523 18.148 1.00 87.12 286 GLN A CA 1
ATOM 2291 C C . GLN A 1 286 ? -10.610 18.000 18.032 1.00 87.12 286 GLN A C 1
ATOM 2293 O O . GLN A 1 286 ? -11.570 18.361 17.353 1.00 87.12 286 GLN A O 1
ATOM 2298 N N . GLY A 1 287 ? -9.843 18.856 18.714 1.00 87.25 287 GLY A N 1
ATOM 2299 C CA . GLY A 1 287 ? -10.104 20.293 18.776 1.00 87.25 287 GLY A CA 1
ATOM 2300 C C . GLY A 1 287 ? -11.520 20.584 19.304 1.00 87.25 287 GLY A C 1
ATOM 2301 O O . GLY A 1 287 ? -11.857 20.122 20.401 1.00 87.25 287 GLY A O 1
ATOM 2302 N N . PRO A 1 288 ? -12.366 21.308 18.546 1.00 86.00 288 PRO A N 1
ATOM 2303 C CA . PRO A 1 288 ? -13.737 21.612 18.956 1.00 86.00 288 PRO A CA 1
ATOM 2304 C C . PRO A 1 288 ? -14.711 20.433 18.777 1.00 86.00 288 PRO A C 1
ATOM 2306 O O . PRO A 1 288 ? -15.853 20.514 19.226 1.00 86.00 288 PRO A O 1
ATOM 2309 N N . HIS A 1 289 ? -14.300 19.344 18.119 1.00 88.12 289 HIS A N 1
ATOM 2310 C CA . HIS A 1 289 ? -15.175 18.206 17.842 1.00 88.12 289 HIS A CA 1
ATOM 2311 C C . HIS A 1 289 ? -15.161 17.202 18.998 1.00 88.12 289 HIS A C 1
ATOM 2313 O O . HIS A 1 289 ? -14.142 16.546 19.250 1.00 88.12 289 HIS A O 1
ATOM 2319 N N . THR A 1 290 ? -16.311 17.078 19.664 1.00 92.69 290 THR A N 1
ATOM 2320 C CA . THR A 1 290 ? -16.578 16.083 20.713 1.00 92.69 290 THR A CA 1
ATOM 2321 C C . THR A 1 290 ? -16.637 14.667 20.143 1.00 92.69 290 THR A C 1
ATOM 2323 O O . THR A 1 290 ? -16.835 14.484 18.938 1.00 92.69 290 THR A O 1
ATOM 2326 N N . ALA A 1 291 ? -16.492 13.654 20.998 1.00 93.31 291 ALA A N 1
ATOM 2327 C CA . ALA A 1 291 ? -16.625 12.250 20.602 1.00 93.31 291 ALA A CA 1
ATOM 2328 C C . ALA A 1 291 ? -17.954 11.969 19.885 1.00 93.31 291 ALA A C 1
ATOM 2330 O O . ALA A 1 291 ? -17.952 11.368 18.811 1.00 93.31 291 ALA A O 1
ATOM 2331 N N . LEU A 1 292 ? -19.062 12.475 20.439 1.00 91.00 292 LEU A N 1
ATOM 2332 C CA . LEU A 1 292 ? -20.400 12.307 19.873 1.00 91.00 292 LEU A CA 1
ATOM 2333 C C . LEU A 1 292 ? -20.509 12.925 18.475 1.00 91.00 292 LEU A C 1
ATOM 2335 O O . LEU A 1 292 ? -20.859 12.223 17.535 1.00 91.00 292 LEU A O 1
ATOM 2339 N N . ARG A 1 293 ? -20.083 14.184 18.294 1.00 88.25 293 ARG A N 1
ATOM 2340 C CA . ARG A 1 293 ? -20.094 14.837 16.970 1.00 88.25 293 ARG A CA 1
ATOM 2341 C C . ARG A 1 293 ? -19.231 14.107 15.948 1.00 88.25 293 ARG A C 1
ATOM 2343 O O . ARG A 1 293 ? -19.563 14.052 14.767 1.00 88.25 293 ARG A O 1
ATOM 2350 N N . ARG A 1 294 ? -18.087 13.568 16.380 1.00 92.94 294 ARG A N 1
ATOM 2351 C CA . ARG A 1 294 ? -17.228 12.760 15.504 1.00 92.94 294 ARG A CA 1
ATOM 2352 C C . ARG A 1 294 ? -17.922 11.460 15.096 1.00 92.94 294 ARG A C 1
ATOM 2354 O O . ARG A 1 294 ? -17.760 11.057 13.950 1.00 92.94 294 ARG A O 1
ATOM 2361 N N . PHE A 1 295 ? -18.672 10.828 15.998 1.00 93.06 295 PHE A N 1
ATOM 2362 C CA . PHE A 1 295 ? -19.460 9.633 15.697 1.00 93.06 295 PHE A CA 1
ATOM 2363 C C . PHE A 1 295 ? -20.623 9.933 14.747 1.00 93.06 295 PHE A C 1
ATOM 2365 O O . PHE A 1 295 ? -20.726 9.280 13.715 1.00 93.06 295 PHE A O 1
ATOM 2372 N N . GLU A 1 296 ? -21.423 10.963 15.026 1.00 86.81 296 GLU A N 1
ATOM 2373 C CA . GLU A 1 296 ? -22.524 11.408 14.157 1.00 86.81 296 GLU A CA 1
ATOM 2374 C C . GLU A 1 296 ? -22.039 11.667 12.727 1.00 86.81 296 GLU A C 1
ATOM 2376 O O . GLU A 1 296 ? -22.647 11.205 11.765 1.00 86.81 296 GLU A O 1
ATOM 2381 N N . LYS A 1 297 ? -20.881 12.323 12.586 1.00 86.75 297 LYS A N 1
ATOM 2382 C CA . LYS A 1 297 ? -20.237 12.540 11.288 1.00 86.75 297 LYS A CA 1
ATOM 2383 C C . LYS A 1 297 ? -19.878 11.231 10.576 1.00 86.75 297 LYS A C 1
ATOM 2385 O O . LYS A 1 297 ? -20.045 11.135 9.368 1.00 86.75 297 LYS A O 1
ATOM 2390 N N . ILE A 1 298 ? -19.374 10.229 11.301 1.00 89.00 298 ILE A N 1
ATOM 2391 C CA . ILE A 1 298 ? -19.050 8.918 10.717 1.00 89.00 298 ILE A CA 1
ATOM 2392 C C . ILE A 1 298 ? -20.312 8.236 10.210 1.00 89.00 298 ILE A C 1
ATOM 2394 O O . ILE A 1 298 ? -20.282 7.715 9.101 1.00 89.00 298 ILE A O 1
ATOM 2398 N N . VAL A 1 299 ? -21.385 8.248 11.001 1.00 83.38 299 VAL A N 1
ATOM 2399 C CA . VAL A 1 299 ? -22.664 7.650 10.610 1.00 83.38 299 VAL A CA 1
ATOM 2400 C C . VAL A 1 299 ? -23.198 8.355 9.359 1.00 83.38 299 VAL A C 1
ATOM 2402 O O . VAL A 1 299 ? -23.499 7.681 8.387 1.00 83.38 299 VAL A O 1
ATOM 2405 N N . ALA A 1 300 ? -23.187 9.691 9.324 1.00 75.81 300 ALA A N 1
ATOM 2406 C CA . ALA A 1 300 ? -23.716 10.468 8.201 1.00 75.81 300 ALA A CA 1
ATOM 2407 C C . ALA A 1 300 ? -22.891 10.388 6.900 1.00 75.81 300 ALA A C 1
ATOM 2409 O O . ALA A 1 300 ? -23.455 10.471 5.815 1.00 75.81 300 ALA A O 1
ATOM 2410 N N . GLU A 1 301 ? -21.558 10.293 6.979 1.00 81.12 301 GLU A N 1
ATOM 2411 C CA . GLU A 1 301 ? -20.681 10.401 5.798 1.00 81.12 301 GLU A CA 1
ATOM 2412 C C . GLU A 1 301 ? -20.147 9.058 5.285 1.00 81.12 301 GLU A C 1
ATOM 2414 O O . GLU A 1 301 ? -19.538 9.007 4.214 1.00 81.12 301 GLU A O 1
ATOM 2419 N N . SER A 1 302 ? -20.264 7.976 6.058 1.00 81.31 302 SER A N 1
ATOM 2420 C CA . SER A 1 302 ? -19.638 6.701 5.711 1.00 81.31 302 SER A CA 1
ATOM 2421 C C . SER A 1 302 ? -20.605 5.779 4.966 1.00 81.31 302 SER A C 1
ATOM 2423 O O . SER A 1 302 ? -21.506 5.256 5.617 1.00 81.31 302 SER A O 1
ATOM 2425 N N . PRO A 1 303 ? -20.297 5.382 3.711 1.00 81.50 303 PRO A N 1
ATOM 2426 C CA . PRO A 1 303 ? -21.123 4.437 2.947 1.00 81.50 303 PRO A CA 1
ATOM 2427 C C . PRO A 1 303 ? -21.317 3.077 3.629 1.00 81.50 303 PRO A C 1
ATOM 2429 O O . PRO A 1 303 ? -22.235 2.327 3.344 1.00 81.50 303 PRO A O 1
ATOM 2432 N N . ALA A 1 304 ? -20.432 2.732 4.568 1.00 80.94 304 ALA A N 1
ATOM 2433 C CA . ALA A 1 304 ? -20.571 1.507 5.346 1.00 80.94 304 ALA A CA 1
ATOM 2434 C C . ALA A 1 304 ? -21.889 1.464 6.159 1.00 80.94 304 ALA A C 1
ATOM 2436 O O . ALA A 1 304 ? -22.369 0.380 6.462 1.00 80.94 304 ALA A O 1
ATOM 2437 N N . PHE A 1 305 ? -22.471 2.616 6.519 1.00 84.00 305 PHE A N 1
ATOM 2438 C CA . PHE A 1 305 ? -23.734 2.677 7.262 1.00 84.00 305 PHE A CA 1
ATOM 2439 C C . PHE A 1 305 ? -24.972 2.638 6.359 1.00 84.00 305 PHE A C 1
ATOM 2441 O O . PHE A 1 305 ? -26.074 2.564 6.898 1.00 84.00 305 PHE A O 1
ATOM 2448 N N . ASP A 1 306 ? -24.820 2.647 5.031 1.00 82.31 306 ASP A N 1
ATOM 2449 C CA . ASP A 1 306 ? -25.944 2.702 4.086 1.00 82.31 306 ASP A CA 1
ATOM 2450 C C . ASP A 1 306 ? -26.920 1.535 4.314 1.00 82.31 306 ASP A C 1
ATOM 2452 O O . ASP A 1 306 ? -28.122 1.753 4.425 1.00 82.31 306 ASP A O 1
ATOM 2456 N N . GLU A 1 307 ? -26.415 0.317 4.541 1.00 85.81 307 GLU A N 1
ATOM 2457 C CA . GLU A 1 307 ? -27.255 -0.855 4.845 1.00 85.81 307 GLU A CA 1
ATOM 2458 C C . GLU A 1 307 ? -28.065 -0.697 6.147 1.00 85.81 307 GLU A C 1
ATOM 2460 O O . GLU A 1 307 ? -29.204 -1.158 6.247 1.00 85.81 307 GLU A O 1
ATOM 2465 N N . LEU A 1 308 ? -27.494 -0.038 7.163 1.00 85.12 308 LEU A N 1
ATOM 2466 C CA . LEU A 1 308 ? -28.204 0.251 8.413 1.00 85.12 308 LEU A CA 1
ATOM 2467 C C . LEU A 1 308 ? -29.256 1.347 8.211 1.00 85.12 308 LEU A C 1
ATOM 2469 O O . LEU A 1 308 ? -30.336 1.256 8.797 1.00 85.12 308 LEU A O 1
ATOM 2473 N N . TYR A 1 309 ? -28.971 2.349 7.374 1.00 80.75 309 TYR A N 1
ATOM 2474 C CA . TYR A 1 309 ? -29.945 3.367 6.978 1.00 80.75 309 TYR A CA 1
ATOM 2475 C C . TYR A 1 309 ? -31.117 2.761 6.210 1.00 80.75 309 TYR A C 1
ATOM 2477 O O . TYR A 1 309 ? -32.261 3.037 6.553 1.00 80.75 309 TYR A O 1
ATOM 2485 N N . GLU A 1 310 ? -30.858 1.903 5.225 1.00 82.38 310 GLU A N 1
ATOM 2486 C CA . GLU A 1 310 ? -31.909 1.224 4.460 1.00 82.38 310 GLU A CA 1
ATOM 2487 C C . GLU A 1 310 ? -32.786 0.343 5.356 1.00 82.38 310 GLU A C 1
ATOM 2489 O O . GLU A 1 310 ? -34.004 0.294 5.188 1.00 82.38 310 GLU A O 1
ATOM 2494 N N . ARG A 1 311 ? -32.180 -0.328 6.344 1.00 87.56 311 ARG A N 1
ATOM 2495 C CA . ARG A 1 311 ? -32.891 -1.231 7.257 1.00 87.56 311 ARG A CA 1
ATOM 2496 C C . ARG A 1 311 ? -33.739 -0.505 8.302 1.00 87.56 311 ARG A C 1
ATOM 2498 O O . ARG A 1 311 ? -34.833 -0.969 8.612 1.00 87.56 311 ARG A O 1
ATOM 2505 N N . HIS A 1 312 ? -33.225 0.574 8.893 1.00 82.38 312 HIS A N 1
ATOM 2506 C CA . HIS A 1 312 ? -33.864 1.238 10.037 1.00 82.38 312 HIS A CA 1
ATOM 2507 C C . HIS A 1 312 ? -34.545 2.568 9.685 1.00 82.38 312 HIS A C 1
ATOM 2509 O O . HIS A 1 312 ? -35.393 3.030 10.452 1.00 82.38 312 HIS A O 1
ATOM 2515 N N . GLY A 1 313 ? -34.204 3.178 8.547 1.00 81.69 313 GLY A N 1
ATOM 2516 C CA . GLY A 1 313 ? -34.737 4.464 8.105 1.00 81.69 313 GLY A CA 1
ATOM 2517 C C . GLY A 1 313 ? -34.655 5.527 9.201 1.00 81.69 313 GLY A C 1
ATOM 2518 O O . GLY A 1 313 ? -33.626 5.689 9.863 1.00 81.69 313 GLY A O 1
ATOM 2519 N N . ASP A 1 314 ? -35.779 6.195 9.452 1.00 78.00 314 ASP A N 1
ATOM 2520 C CA . ASP A 1 314 ? -35.905 7.252 10.463 1.00 78.00 314 ASP A CA 1
ATOM 2521 C C . ASP A 1 314 ? -35.654 6.767 11.907 1.00 78.00 314 ASP A C 1
ATOM 2523 O O . ASP A 1 314 ? -35.316 7.563 12.784 1.00 78.00 314 ASP A O 1
ATOM 2527 N N . HIS A 1 315 ? -35.744 5.457 12.168 1.00 82.75 315 HIS A N 1
ATOM 2528 C CA . HIS A 1 315 ? -35.510 4.872 13.494 1.00 82.75 315 HIS A CA 1
ATOM 2529 C C . HIS A 1 315 ? -34.031 4.581 13.776 1.00 82.75 315 HIS A C 1
ATOM 2531 O O . HIS A 1 315 ? -33.697 4.125 14.873 1.00 82.75 315 HIS A O 1
ATOM 2537 N N . LEU A 1 316 ? -33.122 4.839 12.827 1.00 79.94 316 LEU A N 1
ATOM 2538 C CA . LEU A 1 316 ? -31.701 4.534 13.000 1.00 79.94 316 LEU A CA 1
ATOM 2539 C C . LEU A 1 316 ? -31.111 5.232 14.232 1.00 79.94 316 LEU A C 1
ATOM 2541 O O . LEU A 1 316 ? -30.389 4.608 15.005 1.00 79.94 316 LEU A O 1
ATOM 2545 N N . ALA A 1 317 ? -31.434 6.509 14.444 1.00 77.69 317 ALA A N 1
ATOM 2546 C CA . ALA A 1 317 ? -30.917 7.266 15.583 1.00 77.69 317 ALA A CA 1
ATOM 2547 C C . ALA A 1 317 ? -31.334 6.638 16.924 1.00 77.69 317 ALA A C 1
ATOM 2549 O O . ALA A 1 317 ? -30.506 6.492 17.828 1.00 77.69 317 ALA A O 1
ATOM 2550 N N . GLN A 1 318 ? -32.594 6.205 17.024 1.00 81.06 318 GLN A N 1
ATOM 2551 C CA . GLN A 1 318 ? -33.108 5.514 18.201 1.00 81.06 318 GLN A CA 1
ATOM 2552 C C . GLN A 1 318 ? -32.385 4.178 18.404 1.00 81.06 318 GLN A C 1
ATOM 2554 O O . GLN A 1 318 ? -31.811 3.957 19.471 1.00 81.06 318 GLN A O 1
ATOM 2559 N N . PHE A 1 319 ? -32.318 3.340 17.366 1.00 91.19 319 PHE A N 1
ATOM 2560 C CA . PHE A 1 319 ? -31.624 2.052 17.408 1.00 91.19 319 PHE A CA 1
ATOM 2561 C C . PHE A 1 319 ? -30.165 2.193 17.866 1.00 91.19 319 PHE A C 1
ATOM 2563 O O . PHE A 1 319 ? -29.708 1.474 18.758 1.00 91.19 319 PHE A O 1
ATOM 2570 N N . LEU A 1 320 ? -29.428 3.159 17.310 1.00 89.62 320 LEU A N 1
ATOM 2571 C CA . LEU A 1 320 ? -28.043 3.402 17.704 1.00 89.62 320 LEU A CA 1
ATOM 2572 C C . LEU A 1 320 ? -27.949 3.836 19.173 1.00 89.62 320 LEU A C 1
ATOM 2574 O O . LEU A 1 320 ? -27.090 3.332 19.889 1.00 89.62 320 LEU A O 1
ATOM 2578 N N . SER A 1 321 ? -28.839 4.707 19.657 1.00 87.19 321 SER A N 1
ATOM 2579 C CA . SER A 1 321 ? -28.838 5.158 21.060 1.00 87.19 321 SER A CA 1
ATOM 2580 C C . SER A 1 321 ? -29.140 4.035 22.069 1.00 87.19 321 SER A C 1
ATOM 2582 O O . SER A 1 321 ? -28.626 4.033 23.195 1.00 87.19 321 SER A O 1
ATOM 2584 N N . GLU A 1 322 ? -29.920 3.033 21.657 1.00 91.00 322 GLU A N 1
ATOM 2585 C CA . GLU A 1 322 ? -30.259 1.854 22.459 1.00 91.00 322 GLU A CA 1
ATOM 2586 C C . GLU A 1 322 ? -29.120 0.826 22.511 1.00 91.00 322 GLU A C 1
ATOM 2588 O O . GLU A 1 322 ? -28.986 0.096 23.496 1.00 91.00 322 GLU A O 1
ATOM 2593 N N . ARG A 1 323 ? -28.256 0.780 21.492 1.00 94.81 323 ARG A N 1
ATOM 2594 C CA . ARG A 1 323 ? -27.153 -0.195 21.412 1.00 94.81 323 ARG A CA 1
ATOM 2595 C C . ARG A 1 323 ? -25.794 0.389 21.788 1.00 94.81 323 ARG A C 1
ATOM 2597 O O . ARG A 1 323 ? -24.930 -0.345 22.271 1.00 94.81 323 ARG A O 1
ATOM 2604 N N . ILE A 1 324 ? -25.606 1.692 21.594 1.00 96.50 324 ILE A N 1
ATOM 2605 C CA . ILE A 1 324 ? -24.301 2.349 21.632 1.00 96.50 324 ILE A CA 1
ATOM 2606 C C . ILE A 1 324 ? -24.227 3.398 22.737 1.00 96.50 324 ILE A C 1
ATOM 2608 O O . ILE A 1 324 ? -25.149 4.175 22.965 1.00 96.50 324 ILE A O 1
ATOM 2612 N N . GLU A 1 325 ? -23.085 3.465 23.411 1.00 95.44 325 GLU A N 1
ATOM 2613 C CA . GLU A 1 325 ? -22.705 4.601 24.243 1.00 95.44 325 GLU A CA 1
ATOM 2614 C C . GLU A 1 325 ? -21.368 5.186 23.769 1.00 95.44 325 GLU A C 1
ATOM 2616 O O . GLU A 1 325 ? -20.348 4.500 23.751 1.00 95.44 325 GLU A O 1
ATOM 2621 N N . VAL A 1 326 ? -21.370 6.459 23.364 1.00 95.94 326 VAL A N 1
ATOM 2622 C CA . VAL A 1 326 ? -20.171 7.155 22.871 1.00 95.94 326 VAL A CA 1
ATOM 2623 C C . VAL A 1 326 ? -19.479 7.882 24.014 1.00 95.94 326 VAL A C 1
ATOM 2625 O O . VAL A 1 326 ? -20.116 8.601 24.778 1.00 95.94 326 VAL A O 1
ATOM 2628 N N . MET A 1 327 ? -18.161 7.719 24.109 1.00 94.44 327 MET A N 1
ATOM 2629 C CA . MET A 1 327 ? -17.377 8.164 25.256 1.00 94.44 327 MET A CA 1
ATOM 2630 C C . MET A 1 327 ? -16.113 8.879 24.784 1.00 94.44 327 MET A C 1
ATOM 2632 O O . MET A 1 327 ? -15.452 8.439 23.837 1.00 94.44 327 MET A O 1
ATOM 2636 N N . GLU A 1 328 ? -15.759 9.983 25.447 1.00 94.25 328 GLU A N 1
ATOM 2637 C CA . GLU A 1 328 ? -14.485 10.654 25.182 1.00 94.25 328 GLU A CA 1
ATOM 2638 C C . GLU A 1 328 ? -13.342 9.885 25.857 1.00 94.25 328 GLU A C 1
ATOM 2640 O O . GLU A 1 328 ? -13.414 9.552 27.039 1.00 94.25 328 GLU A O 1
ATOM 2645 N N . GLY A 1 329 ? -12.268 9.621 25.113 1.00 93.19 329 GLY A N 1
ATOM 2646 C CA . GLY A 1 329 ? -11.048 9.060 25.688 1.00 93.19 329 GLY A CA 1
ATOM 2647 C C . GLY A 1 329 ? -9.888 8.981 24.704 1.00 93.19 329 GLY A C 1
ATOM 2648 O O . GLY A 1 329 ? -10.050 9.111 23.492 1.00 93.19 329 GLY A O 1
ATOM 2649 N N . ASP A 1 330 ? -8.686 8.807 25.236 1.00 89.88 330 ASP A N 1
ATOM 2650 C CA . ASP A 1 330 ? -7.435 8.752 24.493 1.00 89.88 330 ASP A CA 1
ATOM 2651 C C . ASP A 1 330 ? -6.585 7.570 24.966 1.00 89.88 330 ASP A C 1
ATOM 2653 O O . ASP A 1 330 ? -6.047 7.570 26.074 1.00 89.88 330 ASP A O 1
ATOM 2657 N N . VAL A 1 331 ? -6.431 6.572 24.095 1.00 89.88 331 VAL A N 1
ATOM 2658 C CA . VAL A 1 331 ? -5.654 5.352 24.367 1.00 89.88 331 VAL A CA 1
ATOM 2659 C C . VAL A 1 331 ? -4.184 5.634 24.684 1.00 89.88 331 VAL A C 1
ATOM 2661 O O . VAL A 1 331 ? -3.526 4.796 25.290 1.00 89.88 331 VAL A O 1
ATOM 2664 N N . SER A 1 332 ? -3.654 6.806 24.305 1.00 88.38 332 SER A N 1
ATOM 2665 C CA . SER A 1 332 ? -2.279 7.190 24.638 1.00 88.38 332 SER A CA 1
ATOM 2666 C C . SER A 1 332 ? -2.124 7.750 26.055 1.00 88.38 332 SER A C 1
ATOM 2668 O O . SER A 1 332 ? -1.013 8.116 26.437 1.00 88.38 332 SER A O 1
ATOM 2670 N N . LYS A 1 333 ? -3.214 7.898 26.818 1.00 89.25 333 LYS A N 1
ATOM 2671 C CA . LYS A 1 333 ? -3.197 8.427 28.186 1.00 89.25 333 LYS A CA 1
ATOM 2672 C C . LYS A 1 333 ? -3.412 7.311 29.215 1.00 89.25 333 LYS A C 1
ATOM 2674 O O . LYS A 1 333 ? -4.130 6.348 28.933 1.00 89.25 333 LYS A O 1
ATOM 2679 N N . PRO A 1 334 ? -2.859 7.450 30.437 1.00 88.19 334 PRO A N 1
ATOM 2680 C CA . PRO A 1 334 ? -3.203 6.574 31.553 1.00 88.19 334 PRO A CA 1
ATOM 2681 C C . PRO A 1 334 ? -4.721 6.489 31.748 1.00 88.19 334 PRO A C 1
ATOM 2683 O O . PRO A 1 334 ? -5.431 7.482 31.591 1.00 88.19 334 PRO A O 1
ATOM 2686 N N . GLY A 1 335 ? -5.223 5.288 32.044 1.00 86.38 335 GLY A N 1
ATOM 2687 C CA . GLY A 1 335 ? -6.663 5.058 32.205 1.00 86.38 335 GLY A CA 1
ATOM 2688 C C . GLY A 1 335 ? -7.488 5.310 30.937 1.00 86.38 335 GLY A C 1
ATOM 2689 O O . GLY A 1 335 ? -8.677 5.589 31.049 1.00 86.38 335 GLY A O 1
ATOM 2690 N N . LEU A 1 336 ? -6.871 5.240 29.748 1.00 89.31 336 LEU A N 1
ATOM 2691 C CA . LEU A 1 336 ? -7.496 5.531 28.451 1.00 89.31 336 LEU A CA 1
ATOM 2692 C C . LEU A 1 336 ? -8.015 6.973 28.328 1.00 89.31 336 LEU A C 1
ATOM 2694 O O . LEU A 1 336 ? -8.840 7.254 27.464 1.00 89.31 336 LEU A O 1
ATOM 2698 N N . GLY A 1 337 ? -7.569 7.892 29.192 1.00 90.06 337 GLY A N 1
ATOM 2699 C CA . GLY A 1 337 ? -8.037 9.280 29.200 1.00 90.06 337 GLY A CA 1
ATOM 2700 C C . GLY A 1 337 ? -9.537 9.436 29.476 1.00 90.06 337 GLY A C 1
ATOM 2701 O O . GLY A 1 337 ? -10.105 10.445 29.065 1.00 90.06 337 GLY A O 1
ATOM 2702 N N . ILE A 1 338 ? -10.154 8.439 30.116 1.00 92.88 338 ILE A N 1
ATOM 2703 C CA . ILE A 1 338 ? -11.568 8.417 30.504 1.00 92.88 338 ILE A CA 1
ATOM 2704 C C . ILE A 1 338 ? -11.709 9.004 31.915 1.00 92.88 338 ILE A C 1
ATOM 2706 O O . ILE A 1 338 ? -10.816 8.847 32.750 1.00 92.88 338 ILE A O 1
ATOM 2710 N N . GLU A 1 339 ? -12.835 9.658 32.198 1.00 91.31 339 GLU A N 1
ATOM 2711 C CA . GLU A 1 339 ? -13.133 10.169 33.539 1.00 91.31 339 GLU A CA 1
ATOM 2712 C C . GLU A 1 339 ? -13.247 9.036 34.583 1.00 91.31 339 GLU A C 1
ATOM 2714 O O . GLU A 1 339 ? -13.781 7.965 34.273 1.00 91.31 339 GLU A O 1
ATOM 2719 N N . PRO A 1 340 ? -12.788 9.242 35.835 1.00 90.62 340 PRO A N 1
ATOM 2720 C CA . PRO A 1 340 ? -12.754 8.186 36.853 1.00 90.62 340 PRO A CA 1
ATOM 2721 C C . PRO A 1 340 ? -14.112 7.526 37.135 1.00 90.62 340 PRO A C 1
ATOM 2723 O O . PRO A 1 340 ? -14.180 6.310 37.315 1.00 90.62 340 PRO A O 1
ATOM 2726 N N . GLU A 1 341 ? -15.197 8.301 37.134 1.00 90.62 341 GLU A N 1
ATOM 2727 C CA . GLU A 1 341 ? -16.563 7.805 37.365 1.00 90.62 341 GLU A CA 1
ATOM 2728 C C . GLU A 1 341 ? -17.006 6.848 36.255 1.00 90.62 341 GLU A C 1
ATOM 2730 O O . GLU A 1 341 ? -17.492 5.737 36.493 1.00 90.62 341 GLU A O 1
ATOM 2735 N N . ILE A 1 342 ? -16.752 7.257 35.016 1.00 90.88 342 ILE A N 1
ATOM 2736 C CA . ILE A 1 342 ? -17.023 6.468 33.828 1.00 90.88 342 ILE A CA 1
ATOM 2737 C C . ILE A 1 342 ? -16.183 5.184 33.839 1.00 90.88 342 ILE A C 1
ATOM 2739 O O . ILE A 1 342 ? -16.694 4.101 33.539 1.00 90.88 342 ILE A O 1
ATOM 2743 N N . GLN A 1 343 ? -14.908 5.287 34.218 1.00 91.25 343 GLN A N 1
ATOM 2744 C CA . GLN A 1 343 ? -14.011 4.143 34.333 1.00 91.25 343 GLN A CA 1
ATOM 2745 C C . GLN A 1 343 ? -14.507 3.140 35.385 1.00 91.25 343 GLN A C 1
ATOM 2747 O O . GLN A 1 343 ? -14.485 1.935 35.130 1.00 91.25 343 GLN A O 1
ATOM 2752 N N . ALA A 1 344 ? -14.979 3.610 36.543 1.00 91.88 344 ALA A N 1
ATOM 2753 C CA . ALA A 1 344 ? -15.537 2.755 37.590 1.00 91.88 344 ALA A CA 1
ATOM 2754 C C . ALA A 1 344 ? -16.777 1.990 37.099 1.00 91.88 344 ALA A C 1
ATOM 2756 O O . ALA A 1 344 ? -16.879 0.782 37.310 1.00 91.88 344 ALA A O 1
ATOM 2757 N N . ARG A 1 345 ? -17.670 2.664 36.365 1.00 92.25 345 ARG A N 1
ATOM 2758 C CA . ARG A 1 345 ? -18.852 2.039 35.753 1.00 92.25 345 ARG A CA 1
ATOM 2759 C C . ARG A 1 345 ? -18.476 0.999 34.694 1.00 92.25 345 ARG A C 1
ATOM 2761 O O . ARG A 1 345 ? -19.061 -0.082 34.675 1.00 92.25 345 ARG A O 1
ATOM 2768 N N . LEU A 1 346 ? -17.499 1.298 33.833 1.00 92.00 346 LEU A N 1
ATOM 2769 C CA . LEU A 1 346 ? -17.014 0.343 32.832 1.00 92.00 346 LEU A CA 1
ATOM 2770 C C . LEU A 1 346 ? -16.396 -0.891 33.492 1.00 92.00 346 LEU A C 1
ATOM 2772 O O . LEU A 1 346 ? -16.712 -1.999 33.087 1.00 92.00 346 LEU A O 1
ATOM 2776 N N . ARG A 1 347 ? -15.594 -0.732 34.552 1.00 90.56 347 ARG A N 1
ATOM 2777 C CA . ARG A 1 347 ? -14.981 -1.869 35.268 1.00 90.56 347 ARG A CA 1
ATOM 2778 C C . ARG A 1 347 ? -15.991 -2.895 35.787 1.00 90.56 347 ARG A C 1
ATOM 2780 O O . ARG A 1 347 ? -15.628 -4.052 35.935 1.00 90.56 347 ARG A O 1
ATOM 2787 N N . GLN A 1 348 ? -17.223 -2.481 36.081 1.00 92.69 348 GLN A N 1
ATOM 2788 C CA . GLN A 1 348 ? -18.267 -3.378 36.584 1.00 92.69 348 GLN A CA 1
ATOM 2789 C C . GLN A 1 348 ? -19.037 -4.101 35.477 1.00 92.69 348 GLN A C 1
ATOM 2791 O O . GLN A 1 348 ? -19.578 -5.174 35.721 1.00 92.69 348 GLN A O 1
ATOM 2796 N N . LYS A 1 349 ? -19.144 -3.491 34.291 1.00 91.88 349 LYS A N 1
ATOM 2797 C CA . LYS A 1 349 ? -20.031 -3.965 33.220 1.00 91.88 349 LYS A CA 1
ATOM 2798 C C . LYS A 1 349 ? -19.298 -4.516 32.011 1.00 91.88 349 LYS A C 1
ATOM 2800 O O . LYS A 1 349 ? -19.909 -5.237 31.247 1.00 91.88 349 LYS A O 1
ATOM 2805 N N . LEU A 1 350 ? -18.049 -4.121 31.790 1.00 95.12 350 LEU A N 1
ATOM 2806 C CA . LEU A 1 350 ? -17.327 -4.383 30.555 1.00 95.12 350 LEU A CA 1
ATOM 2807 C C . LEU A 1 350 ? -16.748 -5.799 30.532 1.00 95.12 350 LEU A C 1
ATOM 2809 O O . LEU A 1 350 ? -15.972 -6.160 31.413 1.00 95.12 350 LEU A O 1
ATOM 2813 N N . ASP A 1 351 ? -17.066 -6.562 29.489 1.00 96.06 351 ASP A N 1
ATOM 2814 C CA . ASP A 1 351 ? -16.530 -7.909 29.293 1.00 96.06 351 ASP A CA 1
ATOM 2815 C C . ASP A 1 351 ? -15.295 -7.925 28.382 1.00 96.06 351 ASP A C 1
ATOM 2817 O O . ASP A 1 351 ? -14.371 -8.708 28.598 1.00 96.06 351 ASP A O 1
ATOM 2821 N N . VAL A 1 352 ? -15.299 -7.105 27.323 1.00 94.31 352 VAL A N 1
ATOM 2822 C CA . VAL A 1 352 ? -14.314 -7.189 26.234 1.00 94.31 352 VAL A CA 1
ATOM 2823 C C . VAL A 1 352 ? -13.868 -5.797 25.796 1.00 94.31 352 VAL A C 1
ATOM 2825 O O . VAL A 1 352 ? -14.688 -4.898 25.621 1.00 94.31 352 VAL A O 1
ATOM 2828 N N . ILE A 1 353 ? -12.563 -5.638 25.568 1.00 92.88 353 ILE A N 1
ATOM 2829 C CA . ILE A 1 353 ? -11.977 -4.488 24.871 1.00 92.88 353 ILE A CA 1
ATOM 2830 C C . ILE A 1 353 ? -11.426 -4.996 23.542 1.00 92.88 353 ILE A C 1
ATOM 2832 O O . ILE A 1 353 ? -10.655 -5.958 23.538 1.00 92.88 353 ILE A O 1
ATOM 2836 N N . VAL A 1 354 ? -11.823 -4.355 22.444 1.00 89.44 354 VAL A N 1
ATOM 2837 C CA . VAL A 1 354 ? -11.337 -4.650 21.088 1.00 89.44 354 VAL A CA 1
ATOM 2838 C C . VAL A 1 354 ? -10.705 -3.420 20.486 1.00 89.44 354 VAL A C 1
ATOM 2840 O O . VAL A 1 354 ? -11.365 -2.354 20.538 1.00 89.44 354 VAL A O 1
#

Sequence (354 aa):
MEQAGTSPMNPLNHPLAPNGKANPPVFWRVEGSLLHLSAVRPIAFFTWNAQSFSERWARRGSLGLLTLLRPFLYATNRVFATRVLHTSLRGVSQDRLDLLGEEYFHYILKPRLRRQGVEKLQEWMSAHGQVVLVSQGLDHVMRPLAEDLGVERLAANRLEFRDGLATGRLLDPVIPPRGALARLIGRRADGRVSQQWLYRELNIQGQPEILHNAIHPAPRPPLHRSRPLTLFDSQKRAPRLSVRESLAGKHILLIGVTGFIGKVWLIHLLSDLPEVGRIYLLIRRQGPHTALRRFEKIVAESPAFDELYERHGDHLAQFLSERIEVMEGDVSKPGLGIEPEIQARLRQKLDVIV

Radius of gyration: 28.3 Å; chains: 1; bounding box: 71×66×71 Å

Secondary structure (DSSP, 8-state):
-----PPPP-TT-----SSS-PPPPEEEEHHHHTB---SSHHHHHHHHT-SSHHHHHHHHHHHHHHHHSHHHHHHH-HHHHHHHHHGGGTT-BHHHHHHHHHHHIIIIIGGG--HHHHHHHHHHHHHH--EEEEEEEEHHHHHHHHHHTT--EEEEE-EEEETTEEEEEEPSSP-PPPPGGGGTS---S--EE-HHHHHHHTT-TT-HHHHHHH-EESSPPP---SS-S----TT-------HHHHHTT-EEEEE-TTSHHHHHHHHHHHHH-TT--EEEEEE--BTTB-HHHHHHHHHHH-GGGHHHHHHHGGGHHHHHHHHEEEEE--TTSGGGG--HHHHHHHHHH--EE-

Foldseek 3Di:
DDDDDDDDDDPPDPDPPPDDPDPPFWEFECDLQWAPDDLLVLLCLLLCPDDDPVSNVVLVVLSVVLVVCVVVQVVVPQLRSSLSSLLSQFFPFQVSLLVSLLVCQVPPPVVRTDPLLLVVVVVCCVVPNAHEYEYLDELSNVLNVCVVSVHFKYFYWYFDDDPRGGRSGTDPPRQGDDDPCVVVVHRDNGRTDDPVRVCVRSVVVPPSVRVVVRMDTSDDDDDDPPDDPDPPPPVPPDPPDDPLVVQAQAEEEQEPCLDDVNVLVVLCCLPVRVRHNAYEYEAEDDVPQDQVNSVVCCCVPPPSNVVVCVVQPPCSVVSCVRHYDGAYADCVDVLRRGDPVVSVVCVVRHDYYD

pLDDT: mean 81.16, std 16.66, range [28.36, 98.0]